Protein AF-0000000085312569 (afdb_homodimer)

InterPro domains:
  IPR010666 Zinc finger, GRF-type [PF06839] (3-42)
  IPR010666 Zinc finger, GRF-type [PS51999] (4-44)

Nearest PDB structures (foldseek):
  7jl5-assembly1_A  TM=7.453E-01  e=6.952E-02  Homo sapiens

pLDDT: mean 93.71, std 6.96, range [63.19, 98.94]

Secondary structure (DSSP, 8-state):
--B-TTSSBPEEEE--SSSSTT-EEEE--STT------EESS-PPPTTHHHHHHHHHHHHHHHHHHHHHHHHHHHHHHHHHHHHHHHHHHHHHHHHH-/--B-TTSSBPEEEE--SSSSTT-EEEE--STT------EESSPPPPTTHHHHHHHHHHHHHHHHHHHHHHHHHHHHHHHHHHHHHHHHHHHHHHHHH-

Foldseek 3Di:
DDADPVRHDWDKDADCDLFARRWIWTAHPDDVDHPPDIDTPDDGDDPVCSVVVNVVVVVVVVVVVVVVVVVVVVVVVVVVVVVVVVVVVVVVVVVVVD/DDADPVRHDWDKDADCDLFARRWIWTAHPDVVDGPPDIDTPDDGDDPVCSVVVVVVVVVVVVVVVVVVVVVVVVVVVVVVVVVVVVVVVVVVVVVVVD

Radius of gyration: 28.26 Å; Cα contacts (8 Å, |Δi|>4): 274; chains: 2; bounding box: 64×76×47 Å

Organism: NCBI:txid3103831

Solvent-accessible surface area (backbone atoms only — not comparable to full-atom values): 10908 Å² total; per-residue (Å²): 137,53,69,27,80,79,71,37,66,38,31,80,45,69,36,78,49,72,80,37,55,66,34,34,26,40,27,44,58,47,83,91,44,76,70,70,42,71,45,70,71,48,72,84,65,40,74,65,50,45,54,48,49,58,52,51,52,50,51,36,51,53,42,53,51,50,41,53,52,48,52,52,52,42,52,53,50,50,52,50,43,53,51,52,50,52,52,49,52,52,49,51,52,53,59,72,74,102,136,54,68,27,79,81,71,37,66,37,30,81,42,71,35,77,47,71,80,36,56,67,33,35,24,39,28,42,58,46,83,91,46,75,70,69,43,72,45,70,71,48,72,84,66,41,73,66,50,46,55,48,49,58,51,52,52,52,52,36,52,52,42,52,50,50,42,53,52,49,52,52,51,42,53,53,50,50,52,50,44,53,51,54,50,53,50,50,52,51,50,52,51,54,58,73,73,101

Sequence (196 aa):
MAICYCRREATIRTSWTELNPGRRFYSCALEGGNCGLFGWVDPPMCARSSEVIPGLLCSKNLLEKEVKKLKGELKKKNATVKLMFVLLVCFVGVYLFYMAICYCRREATIRTSWTELNPGRRFYSCALEGGNCGLFGWVDPPMCARSSEVIPGLLCSKNLLEKEVKKLKGELKKKNATVKLMFVLLVCFVGVYLFY

Structure (mmCIF, N/CA/C/O backbone):
data_AF-0000000085312569-model_v1
#
loop_
_entity.id
_entity.type
_entity.pdbx_description
1 polymer 'GRF-type domain-containing protein'
#
loop_
_atom_site.group_PDB
_atom_site.id
_atom_site.type_symbol
_atom_site.label_atom_id
_atom_site.label_alt_id
_atom_site.label_comp_id
_atom_site.label_asym_id
_atom_site.label_entity_id
_atom_site.label_seq_id
_atom_site.pdbx_PDB_ins_code
_atom_site.Cartn_x
_atom_site.Cartn_y
_at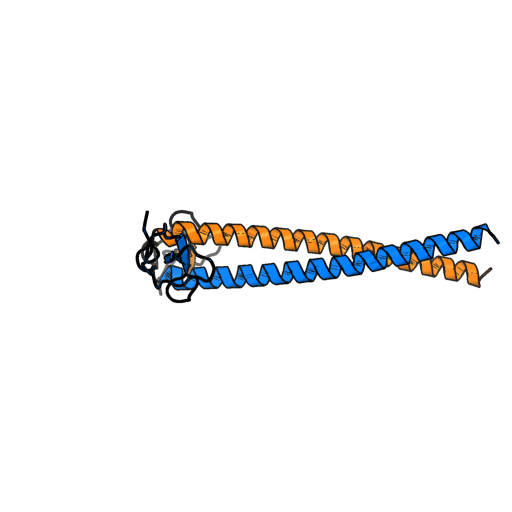om_site.Cartn_z
_atom_site.occupancy
_atom_site.B_iso_or_equiv
_atom_site.auth_seq_id
_atom_site.auth_comp_id
_atom_site.auth_asym_id
_atom_site.auth_atom_id
_atom_site.pdbx_PDB_model_num
ATOM 1 N N . MET A 1 1 ? -21.156 14.656 18.938 1 78.31 1 MET A N 1
ATOM 2 C CA . MET A 1 1 ? -21.859 14.039 17.828 1 78.31 1 MET A CA 1
ATOM 3 C C . MET A 1 1 ? -22.656 15.078 17.047 1 78.31 1 MET A C 1
ATOM 5 O O . MET A 1 1 ? -23.234 15.992 17.625 1 78.31 1 MET A O 1
ATOM 9 N N . ALA A 1 2 ? -22.391 15.039 15.734 1 88.56 2 ALA A N 1
ATOM 10 C CA . ALA A 1 2 ? -23.062 16.047 14.922 1 88.56 2 ALA A CA 1
ATOM 11 C C . ALA A 1 2 ? -24.344 15.484 14.32 1 88.56 2 ALA A C 1
ATOM 13 O O . ALA A 1 2 ? -24.422 14.289 14 1 88.56 2 ALA A O 1
ATOM 14 N N . ILE A 1 3 ? -25.391 16.297 14.406 1 91.31 3 ILE A N 1
ATOM 15 C CA . ILE A 1 3 ? -26.672 15.914 13.82 1 91.31 3 ILE A CA 1
ATOM 16 C C . ILE A 1 3 ? -26.812 16.531 12.43 1 91.31 3 ILE A C 1
ATOM 18 O O . ILE A 1 3 ? -26.516 17.703 12.234 1 91.31 3 ILE A O 1
ATOM 22 N N . CYS A 1 4 ? -27.281 15.586 11.5 1 92.38 4 CYS A N 1
ATOM 23 C CA . CYS A 1 4 ? -27.375 16.109 10.141 1 92.38 4 CYS A CA 1
ATOM 24 C C . CYS A 1 4 ? -28.734 16.75 9.891 1 92.38 4 CYS A C 1
ATOM 26 O O . CYS A 1 4 ? -29.547 16.875 10.812 1 92.38 4 CYS A O 1
ATOM 28 N N . TYR A 1 5 ? -28.906 17.297 8.648 1 91.31 5 TYR A N 1
ATOM 29 C CA . TYR A 1 5 ? -30.094 18.078 8.352 1 91.31 5 TYR A CA 1
ATOM 30 C C . TYR A 1 5 ? -31.328 17.188 8.281 1 91.31 5 TYR A C 1
ATOM 32 O O . TYR A 1 5 ? -32.469 17.672 8.352 1 91.31 5 TYR A O 1
ATOM 40 N N . CYS A 1 6 ? -31.141 15.922 8.18 1 91.38 6 CYS A N 1
ATOM 41 C CA . CYS A 1 6 ? -32.25 14.953 8.203 1 91.38 6 CYS A CA 1
ATOM 42 C C . CYS A 1 6 ? -32.562 14.547 9.625 1 91.38 6 CYS A C 1
ATOM 44 O O . CYS A 1 6 ? -33.375 13.641 9.844 1 91.38 6 CYS A O 1
ATOM 46 N N . ARG A 1 7 ? -31.875 15.117 10.453 1 90.25 7 ARG A N 1
ATOM 47 C CA . ARG A 1 7 ? -32.125 14.898 11.875 1 90.25 7 ARG A CA 1
ATOM 48 C C . ARG A 1 7 ? -31.609 13.531 12.312 1 90.25 7 ARG A C 1
ATOM 50 O O . ARG A 1 7 ? -32.219 12.867 13.141 1 90.25 7 ARG A O 1
ATOM 57 N N . ARG A 1 8 ? -30.594 13.195 11.734 1 91.81 8 ARG A N 1
ATOM 58 C CA . ARG A 1 8 ? -29.891 11.969 12.109 1 91.81 8 ARG A CA 1
ATOM 59 C C . ARG A 1 8 ? -28.453 12.273 12.516 1 91.81 8 ARG A C 1
ATOM 61 O O . ARG A 1 8 ? -27.953 13.367 12.273 1 91.81 8 ARG A O 1
ATOM 68 N N . GLU A 1 9 ? -27.969 11.328 13.234 1 92.62 9 GLU A N 1
ATOM 69 C CA . GLU A 1 9 ? -26.562 11.469 13.578 1 92.62 9 GLU A CA 1
ATOM 70 C C . GLU A 1 9 ? -25.688 11.477 12.328 1 92.62 9 GLU A C 1
ATOM 72 O O . GLU A 1 9 ? -25.844 10.633 11.453 1 92.62 9 GLU A O 1
ATOM 77 N N . ALA A 1 10 ? -24.828 12.5 12.234 1 92.69 10 ALA A N 1
ATOM 78 C CA . ALA A 1 10 ? -23.922 12.633 11.094 1 92.69 10 ALA A CA 1
ATOM 79 C C . ALA A 1 10 ? -22.844 11.539 11.109 1 92.69 10 ALA A C 1
ATOM 81 O O . ALA A 1 10 ? -22.547 10.977 12.164 1 92.69 10 ALA A O 1
ATOM 82 N N . THR A 1 11 ? -22.359 11.195 10.008 1 93 11 THR A N 1
ATOM 83 C CA . THR A 1 11 ? -21.234 10.273 9.906 1 93 11 THR A CA 1
ATOM 84 C C . THR A 1 11 ? -19.938 11.039 9.594 1 93 11 THR A C 1
ATOM 86 O O . THR A 1 11 ? -19.984 12.156 9.07 1 93 11 THR A O 1
ATOM 89 N N . ILE A 1 12 ? -18.844 10.477 10.07 1 94.56 12 ILE A N 1
ATOM 90 C CA . ILE A 1 12 ? -17.547 11.055 9.758 1 94.56 12 ILE A CA 1
ATOM 91 C C . ILE A 1 12 ? -16.922 10.305 8.586 1 94.56 12 ILE A C 1
ATOM 93 O O . ILE A 1 12 ? -16.812 9.078 8.609 1 94.56 12 ILE A O 1
ATOM 97 N N . ARG A 1 13 ? -16.562 11.086 7.559 1 94.19 13 ARG A N 1
ATOM 98 C CA . ARG A 1 13 ? -15.883 10.547 6.387 1 94.19 13 ARG A CA 1
ATOM 99 C C . ARG A 1 13 ? -14.484 11.148 6.25 1 94.19 13 ARG A C 1
ATOM 101 O O . ARG A 1 13 ? -14.156 12.133 6.918 1 94.19 13 ARG A O 1
ATOM 108 N N . THR A 1 14 ? -13.734 10.406 5.43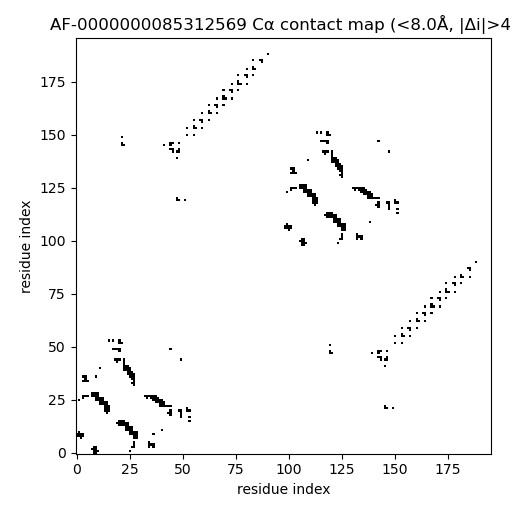8 1 96.31 14 THR A N 1
ATOM 109 C CA . THR A 1 14 ? -12.375 10.875 5.203 1 96.31 14 THR A CA 1
ATOM 110 C C . THR A 1 14 ? -12.219 11.383 3.771 1 96.31 14 THR A C 1
ATOM 112 O O . THR A 1 14 ? -12.641 10.727 2.82 1 96.31 14 THR A O 1
ATOM 115 N N . SER A 1 15 ? -11.719 12.594 3.625 1 96.56 15 SER A N 1
ATOM 116 C CA . SER A 1 15 ? -11.406 13.172 2.32 1 96.56 15 SER A CA 1
ATOM 117 C C . SER A 1 15 ? -10.094 12.617 1.776 1 96.56 15 SER A C 1
ATOM 119 O O . SER A 1 15 ? -9.102 12.516 2.508 1 96.56 15 SER A O 1
ATOM 121 N N . TRP A 1 16 ? -10.047 12.32 0.494 1 96.88 16 TRP A N 1
ATOM 122 C CA . TRP A 1 16 ? -8.828 11.828 -0.146 1 96.88 16 TRP A CA 1
ATOM 123 C C . TRP A 1 16 ? -8.492 12.656 -1.38 1 96.88 16 TRP A C 1
ATOM 125 O O . TRP A 1 16 ? -7.766 12.195 -2.266 1 96.88 16 TRP A O 1
ATOM 135 N N . THR A 1 17 ? -9 13.852 -1.328 1 95.56 17 THR A N 1
ATOM 136 C CA . THR A 1 17 ? -8.664 14.766 -2.414 1 95.56 17 THR A CA 1
ATOM 137 C C . THR A 1 17 ? -7.227 15.258 -2.279 1 95.56 17 THR A C 1
ATOM 139 O O . THR A 1 17 ? -6.621 15.133 -1.214 1 95.56 17 THR A O 1
ATOM 142 N N . GLU A 1 18 ? -6.664 15.875 -3.199 1 91.88 18 GLU A N 1
ATOM 143 C CA . GLU A 1 18 ? -5.281 16.344 -3.225 1 91.88 18 GLU A CA 1
ATOM 144 C C . GLU A 1 18 ? -5.055 17.438 -2.189 1 91.88 18 GLU A C 1
ATOM 146 O O . GLU A 1 18 ? -3.98 17.531 -1.591 1 91.88 18 GLU A O 1
ATOM 151 N N . LEU A 1 19 ? -6.039 18.188 -1.95 1 91.69 19 LEU A N 1
ATOM 152 C CA . LEU A 1 19 ? -5.902 19.344 -1.072 1 91.69 19 LEU A CA 1
ATOM 153 C C . LEU A 1 19 ? -6.168 18.953 0.379 1 91.69 19 LEU A C 1
ATOM 155 O O . LEU A 1 19 ? -5.676 19.609 1.3 1 91.69 19 LEU A O 1
ATOM 159 N N . ASN A 1 20 ? -6.945 17.922 0.604 1 96.06 20 ASN A N 1
ATOM 160 C CA . ASN A 1 20 ? -7.34 17.531 1.949 1 96.06 20 ASN A CA 1
ATOM 161 C C . ASN A 1 20 ? -7.234 16.016 2.141 1 96.06 20 ASN A C 1
ATOM 163 O O . ASN A 1 20 ? -8.203 15.367 2.549 1 96.06 20 ASN A O 1
ATOM 167 N N . PRO A 1 21 ? -6.094 15.539 1.923 1 97.06 21 PRO A N 1
ATOM 168 C CA . PRO A 1 21 ? -5.98 14.086 2.043 1 97.06 21 PRO A CA 1
ATOM 169 C C . PRO A 1 21 ? -6.012 13.609 3.494 1 97.06 21 PRO A C 1
ATOM 171 O O . PRO A 1 21 ? -5.195 14.047 4.309 1 97.06 21 PRO A O 1
ATOM 174 N N . GLY A 1 22 ? -6.961 12.766 3.76 1 97.25 22 GLY A N 1
ATOM 175 C CA . GLY A 1 22 ? -7.016 12.188 5.09 1 97.25 22 GLY A CA 1
ATOM 176 C C . GLY A 1 22 ? -7.836 13.008 6.07 1 97.25 22 GLY A C 1
ATOM 177 O O . GLY A 1 22 ? -8.07 12.578 7.203 1 97.25 22 GLY A O 1
ATOM 178 N N . ARG A 1 23 ? -8.203 14.203 5.656 1 97.88 23 ARG A N 1
ATOM 179 C CA . ARG A 1 23 ? -8.953 15.094 6.539 1 97.88 23 ARG A CA 1
ATOM 180 C C . ARG A 1 23 ? -10.367 14.578 6.762 1 97.88 23 ARG A C 1
ATOM 182 O O . ARG A 1 23 ? -11.023 14.117 5.824 1 97.88 23 ARG A O 1
ATOM 189 N N . ARG A 1 24 ? -10.758 14.742 7.973 1 97.44 24 ARG A N 1
ATOM 190 C CA . ARG A 1 24 ? -12.078 14.227 8.297 1 97.44 24 ARG A CA 1
ATOM 191 C C . ARG A 1 24 ? -13.133 15.328 8.227 1 97.44 24 ARG A C 1
ATOM 193 O O . ARG A 1 24 ? -12.836 16.484 8.523 1 97.44 24 ARG A O 1
ATOM 200 N N . PHE A 1 25 ? -14.375 14.758 7.82 1 95.75 25 PHE A N 1
ATOM 201 C CA . PHE A 1 25 ? -15.484 15.703 7.75 1 95.75 25 PHE A CA 1
ATOM 202 C C . PHE A 1 25 ? -16.812 15.008 8.078 1 95.75 25 PHE A C 1
ATOM 204 O O . PHE A 1 25 ? -16.938 13.797 7.906 1 95.75 25 PHE A O 1
ATOM 211 N N . TYR A 1 26 ? -17.703 15.703 8.562 1 94.56 26 TYR A N 1
ATOM 212 C CA . TYR A 1 26 ? -19.047 15.234 8.836 1 94.56 26 TYR A CA 1
ATOM 213 C C . TYR A 1 26 ? -19.875 15.164 7.555 1 94.56 26 TYR A C 1
ATOM 215 O O . TYR A 1 26 ? -19.781 16.047 6.703 1 94.56 26 TYR A O 1
ATOM 223 N N . SER A 1 27 ? -20.594 14.078 7.453 1 92.94 27 SER A N 1
ATOM 224 C CA . SER A 1 27 ? -21.516 13.898 6.336 1 92.94 27 SER A CA 1
ATOM 225 C C . SER A 1 27 ? -22.75 13.133 6.766 1 92.94 27 SER A C 1
ATOM 227 O O . SER A 1 27 ? -22.781 12.531 7.844 1 92.94 27 SER A O 1
ATOM 229 N N . CYS A 1 28 ? -23.75 13.297 5.898 1 92.62 28 CYS A N 1
ATOM 230 C CA . CYS A 1 28 ? -24.984 12.562 6.141 1 92.62 28 CYS A CA 1
ATOM 231 C C . CYS A 1 28 ? -24.734 11.055 6.109 1 92.62 28 CYS A C 1
ATOM 233 O O . CYS A 1 28 ? -24.016 10.555 5.242 1 92.62 28 CYS A O 1
ATOM 235 N N . ALA A 1 29 ? -25.359 10.406 7.098 1 86.88 29 ALA A N 1
ATOM 236 C CA . ALA A 1 29 ? -25.125 8.977 7.285 1 86.88 29 ALA A CA 1
ATOM 237 C C . ALA A 1 29 ? -25.875 8.148 6.246 1 86.88 29 ALA A C 1
ATOM 239 O O . ALA A 1 29 ? -25.547 6.988 6.012 1 86.88 29 ALA A O 1
ATOM 240 N N . LEU A 1 30 ? -26.844 8.789 5.738 1 82 30 LEU A N 1
ATOM 241 C CA . LEU A 1 30 ? -27.672 8.023 4.812 1 82 30 LEU A CA 1
ATOM 242 C C . LEU A 1 30 ? -26.922 7.746 3.516 1 82 30 LEU A C 1
ATOM 244 O O . LEU A 1 30 ? -26.344 8.656 2.914 1 82 30 LEU A O 1
ATOM 248 N N . GLU A 1 31 ? -26.734 6.465 3.299 1 72.69 31 GLU A N 1
ATOM 249 C CA . GLU A 1 31 ? -26.094 6.051 2.051 1 72.69 31 GLU A CA 1
ATOM 250 C C . GLU A 1 31 ? -26.781 6.691 0.845 1 72.69 31 GLU A C 1
ATOM 252 O O . GLU A 1 31 ? -27.984 6.516 0.643 1 72.69 31 GLU A O 1
ATOM 257 N N . GLY A 1 32 ? -26.109 7.387 0.146 1 69.88 32 GLY A N 1
ATOM 258 C CA . GLY A 1 32 ? -26.734 8.039 -0.998 1 69.88 32 GLY A CA 1
ATOM 259 C C . GLY A 1 32 ? -27.453 9.32 -0.632 1 69.88 32 GLY A C 1
ATOM 260 O O . GLY A 1 32 ? -27.938 10.039 -1.51 1 69.88 32 GLY A O 1
ATOM 261 N N . GLY A 1 33 ? -27.688 9.492 0.639 1 63.38 33 GLY A N 1
ATOM 262 C CA . GLY A 1 33 ? -28.406 10.68 1.079 1 63.38 33 GLY A CA 1
ATOM 263 C C . GLY A 1 33 ? -27.516 11.883 1.271 1 63.38 33 GLY A C 1
ATOM 264 O O . GLY A 1 33 ? -26.344 11.742 1.659 1 63.38 33 GLY A O 1
ATOM 265 N N . ASN A 1 34 ? -27.641 12.875 0.444 1 71.75 34 ASN A N 1
ATOM 266 C CA . ASN A 1 34 ? -26.906 14.133 0.56 1 71.75 34 ASN A CA 1
ATOM 267 C C . ASN A 1 34 ? -27.812 15.266 1.042 1 71.75 34 ASN A C 1
ATOM 269 O O . ASN A 1 34 ? -28.453 15.938 0.235 1 71.75 34 ASN A O 1
ATOM 273 N N . CYS A 1 35 ? -28.047 15.273 2.363 1 89.12 35 CYS A N 1
ATOM 274 C CA . CYS A 1 35 ? -28.828 16.391 2.879 1 89.12 35 CYS A CA 1
ATOM 275 C C . CYS A 1 35 ? -28.031 17.688 2.84 1 89.12 35 CYS A C 1
ATOM 277 O O . CYS A 1 35 ? -28.562 18.75 3.174 1 89.12 35 CYS A O 1
ATOM 279 N N . GLY A 1 36 ? -26.828 17.484 2.406 1 89.31 36 GLY A N 1
ATOM 280 C CA . GLY A 1 36 ? -26.016 18.672 2.207 1 89.31 36 GLY A CA 1
ATOM 281 C C . GLY A 1 36 ? -25.156 19.016 3.412 1 89.31 36 GLY A C 1
ATOM 282 O O . GLY A 1 36 ? -24.438 20.016 3.404 1 89.31 36 GLY A O 1
ATOM 283 N N . LEU A 1 37 ? -25.344 18.188 4.484 1 91.69 37 LEU A N 1
ATOM 284 C CA . LEU A 1 37 ? -24.5 18.453 5.645 1 91.69 37 LEU A CA 1
ATOM 285 C C . LEU A 1 37 ? -23.031 18.281 5.297 1 91.69 37 LEU A C 1
ATOM 287 O O . LEU A 1 37 ? -22.656 17.281 4.688 1 91.69 37 LEU A O 1
ATOM 291 N N . PHE A 1 38 ? -22.312 19.328 5.656 1 93.25 38 PHE A N 1
ATOM 292 C CA . PHE A 1 38 ? -20.859 19.266 5.484 1 93.25 38 PHE A CA 1
ATOM 293 C C . PHE A 1 38 ? -20.156 20.172 6.496 1 93.25 38 PHE A C 1
ATOM 295 O O . PHE A 1 38 ? -20.562 21.312 6.703 1 93.25 38 PHE A O 1
ATOM 302 N N . GLY A 1 39 ? -19.125 19.578 7.129 1 94.31 39 GLY A N 1
ATOM 303 C CA . GLY A 1 39 ? -18.25 20.297 8.039 1 94.31 39 GLY A CA 1
ATOM 304 C C . GLY A 1 39 ? -16.984 19.531 8.375 1 94.31 39 GLY A C 1
ATOM 305 O O . GLY A 1 39 ? -17.031 18.344 8.672 1 94.31 39 GLY A O 1
ATOM 306 N N . TRP A 1 40 ? -15.969 20.375 8.359 1 96.38 40 TRP A N 1
ATOM 307 C CA . TRP A 1 40 ? -14.695 19.719 8.641 1 96.38 40 TRP A CA 1
ATOM 308 C C . TRP A 1 40 ? -14.562 19.391 10.125 1 96.38 40 TRP A C 1
ATOM 310 O O . TRP A 1 40 ? -14.922 20.203 10.984 1 96.38 40 TRP A O 1
ATOM 320 N N . VAL A 1 41 ? -14.133 18.203 10.328 1 96.75 41 VAL A N 1
ATOM 321 C CA . VAL A 1 41 ? -13.789 17.766 11.68 1 96.75 41 VAL A CA 1
ATOM 322 C C . VAL A 1 41 ? -12.375 18.234 12.023 1 96.75 41 VAL A C 1
ATOM 324 O O . VAL A 1 41 ? -12.133 18.734 13.125 1 96.75 41 VAL A O 1
ATOM 327 N N . ASP A 1 42 ? -11.492 18.156 11.086 1 97.44 42 ASP A N 1
ATOM 328 C CA . ASP A 1 42 ? -10.078 18.469 11.273 1 97.44 42 ASP A CA 1
ATOM 329 C C . ASP A 1 42 ? -9.734 19.828 10.695 1 97.44 42 ASP A C 1
ATOM 331 O O . ASP A 1 42 ? -10.391 20.297 9.75 1 97.44 42 ASP A O 1
ATOM 335 N N . PRO A 1 43 ? -8.672 20.406 11.281 1 96.56 43 PRO A N 1
ATOM 336 C CA . PRO A 1 43 ? -8.125 21.578 10.594 1 96.56 43 PRO A CA 1
ATOM 337 C C . PRO A 1 43 ? -7.5 21.25 9.242 1 96.56 43 PRO A C 1
ATOM 339 O O . PRO A 1 43 ? -7.426 20.062 8.875 1 96.56 43 PRO A O 1
ATOM 342 N N . PRO A 1 44 ? -7.094 22.297 8.516 1 96.25 44 PRO A N 1
ATOM 343 C CA . PRO A 1 44 ? -6.434 22.016 7.238 1 96.25 44 PRO A CA 1
ATOM 344 C C . PRO A 1 44 ? -5.176 21.172 7.402 1 96.25 44 PRO A C 1
ATOM 346 O O . PRO A 1 44 ? -4.465 21.297 8.406 1 96.25 44 PRO A O 1
ATOM 349 N N . MET A 1 45 ? -4.922 20.5 6.398 1 96.19 45 MET A N 1
ATOM 350 C CA . MET A 1 45 ? -3.748 19.641 6.41 1 96.19 45 MET 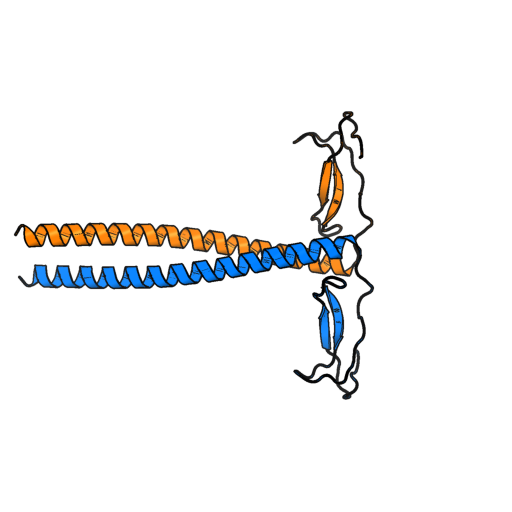A CA 1
ATOM 351 C C . MET A 1 45 ? -2.473 20.438 6.191 1 96.19 45 MET A C 1
ATOM 353 O O . MET A 1 45 ? -2.475 21.422 5.445 1 96.19 45 MET A O 1
ATOM 357 N N . CYS A 1 46 ? -1.456 19.891 6.84 1 95.88 46 CYS A N 1
ATOM 358 C CA . CYS A 1 46 ? -0.182 20.594 6.68 1 95.88 46 CYS A CA 1
ATOM 359 C C . CYS A 1 46 ? 0.406 20.328 5.297 1 95.88 46 CYS A C 1
ATOM 361 O O . CYS A 1 46 ? 0.092 19.328 4.66 1 95.88 46 CYS A O 1
ATOM 363 N N . ALA A 1 47 ? 1.214 21.188 4.875 1 95.69 47 ALA A N 1
ATOM 364 C CA . ALA A 1 47 ? 1.732 21.203 3.508 1 95.69 47 ALA A CA 1
ATOM 365 C C . ALA A 1 47 ? 2.4 19.875 3.168 1 95.69 47 ALA A C 1
ATOM 367 O O . ALA A 1 47 ? 2.15 19.297 2.105 1 95.69 47 ALA A O 1
ATOM 368 N N . ARG A 1 48 ? 3.271 19.375 4.012 1 96.56 48 ARG A N 1
ATOM 369 C CA . ARG A 1 48 ? 4.023 18.156 3.746 1 96.56 48 ARG A CA 1
ATOM 370 C C . ARG A 1 48 ? 3.09 16.969 3.586 1 96.56 48 ARG A C 1
AT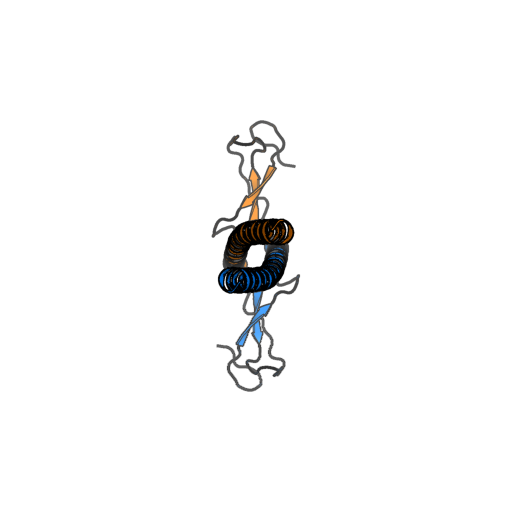OM 372 O O . ARG A 1 48 ? 3.314 16.109 2.732 1 96.56 48 ARG A O 1
ATOM 379 N N . SER A 1 49 ? 2.078 16.906 4.383 1 96.31 49 SER A N 1
ATOM 380 C CA . SER A 1 49 ? 1.156 15.781 4.324 1 96.31 49 SER A CA 1
ATOM 381 C C . SER A 1 49 ? 0.428 15.727 2.986 1 96.31 49 SER A C 1
ATOM 383 O O . SER A 1 49 ? 0.104 14.648 2.492 1 96.31 49 SER A O 1
ATOM 385 N N . SER A 1 50 ? 0.194 16.844 2.355 1 95.5 50 SER A N 1
ATOM 386 C CA . SER A 1 50 ? -0.5 16.906 1.072 1 95.5 50 SER A CA 1
ATOM 387 C C . SER A 1 50 ? 0.378 16.375 -0.057 1 95.5 50 SER A C 1
ATOM 389 O O . SER A 1 50 ? -0.107 16.125 -1.162 1 95.5 50 SER A O 1
ATOM 391 N N . GLU A 1 51 ? 1.571 16.203 0.202 1 96.44 51 GLU A N 1
ATOM 392 C CA . GLU A 1 51 ? 2.5 15.609 -0.753 1 96.44 51 GLU A CA 1
ATOM 393 C C . GLU A 1 51 ? 2.686 14.125 -0.484 1 96.44 51 GLU A C 1
ATOM 395 O O . GLU A 1 51 ? 2.656 13.312 -1.41 1 96.44 51 GLU A O 1
ATOM 400 N N . VAL A 1 52 ? 2.816 13.828 0.766 1 97.81 52 VAL A N 1
ATOM 401 C CA . VAL A 1 52 ? 3.229 12.484 1.174 1 97.81 52 VAL A CA 1
ATOM 402 C C . VAL A 1 52 ? 2.047 11.531 1.065 1 97.81 52 VAL A C 1
ATOM 404 O O . VAL A 1 52 ? 2.186 10.422 0.544 1 97.81 52 VAL A O 1
ATOM 407 N N . ILE A 1 53 ? 0.909 11.945 1.549 1 98.38 53 ILE A N 1
ATOM 408 C CA . ILE A 1 53 ? -0.238 11.055 1.66 1 98.38 53 ILE A CA 1
ATOM 409 C C . ILE A 1 53 ? -0.676 10.602 0.269 1 98.38 53 ILE A C 1
ATOM 411 O O . ILE A 1 53 ? -0.849 9.406 0.024 1 98.38 53 ILE A O 1
ATOM 415 N N . PRO A 1 54 ? -0.821 11.531 -0.72 1 97.75 54 PRO A N 1
ATOM 416 C CA . PRO A 1 54 ? -1.157 11.062 -2.066 1 97.75 54 PRO A CA 1
ATOM 417 C C . PRO A 1 54 ? -0.123 10.086 -2.625 1 97.75 54 PRO A C 1
ATOM 419 O O . PRO A 1 54 ? -0.481 9.133 -3.324 1 97.75 54 PRO A O 1
ATOM 422 N N . GLY A 1 55 ? 1.067 10.289 -2.375 1 97.69 55 GLY A N 1
ATOM 423 C CA . GLY A 1 55 ? 2.109 9.375 -2.805 1 97.69 55 GLY A CA 1
ATOM 424 C C . GLY A 1 55 ? 1.941 7.973 -2.24 1 97.69 55 GLY A C 1
ATOM 425 O O . GLY A 1 55 ? 2.039 6.988 -2.973 1 97.69 55 GLY A O 1
ATOM 426 N N . LEU A 1 56 ? 1.69 7.949 -0.978 1 97.94 56 LEU A N 1
ATOM 427 C CA . LEU A 1 56 ? 1.487 6.672 -0.301 1 97.94 56 LEU A CA 1
ATOM 428 C C . LEU A 1 56 ? 0.239 5.969 -0.825 1 97.94 56 LEU A C 1
ATOM 430 O O . LEU A 1 56 ? 0.239 4.754 -1.016 1 97.94 56 LEU A O 1
ATOM 434 N N . LEU A 1 57 ? -0.789 6.711 -1.045 1 97.94 57 LEU A N 1
ATOM 435 C CA . LEU A 1 57 ? -2.014 6.148 -1.601 1 97.94 57 LEU A CA 1
ATOM 436 C C . LEU A 1 57 ? -1.763 5.562 -2.986 1 97.94 57 LEU A C 1
ATOM 438 O O . LEU A 1 57 ? -2.25 4.473 -3.303 1 97.94 57 LEU A O 1
ATOM 442 N N . CYS A 1 58 ? -1.059 6.254 -3.773 1 98.06 58 CYS A N 1
ATOM 443 C CA . CYS A 1 58 ? -0.722 5.762 -5.105 1 98.06 58 CYS A CA 1
ATOM 444 C C . CYS A 1 58 ? 0.056 4.457 -5.023 1 98.06 58 CYS A C 1
ATOM 446 O O . CYS A 1 58 ? -0.271 3.488 -5.715 1 98.06 58 CYS A O 1
ATOM 448 N N . SER A 1 59 ? 1.04 4.391 -4.219 1 98.5 59 SER A N 1
ATOM 449 C CA . SER A 1 59 ? 1.84 3.184 -4.043 1 98.5 59 SER A CA 1
ATOM 450 C C . SER A 1 59 ? 0.982 2.018 -3.564 1 98.5 59 SER A C 1
ATOM 452 O O . SER A 1 59 ? 1.108 0.899 -4.066 1 98.5 59 SER A O 1
ATOM 454 N N . LYS A 1 60 ? 0.224 2.312 -2.568 1 98.62 60 LYS A N 1
ATOM 455 C CA . LYS A 1 60 ? -0.678 1.291 -2.045 1 98.62 60 LYS A CA 1
ATOM 456 C C . LYS A 1 60 ? -1.577 0.733 -3.143 1 98.62 60 LYS A C 1
ATOM 458 O O . LYS A 1 60 ? -1.741 -0.483 -3.262 1 98.62 60 LYS A O 1
ATOM 463 N N . ASN A 1 61 ? -2.129 1.575 -3.99 1 98.5 61 ASN A N 1
ATOM 464 C CA . ASN A 1 61 ? -3.016 1.167 -5.074 1 98.5 61 ASN A CA 1
ATOM 465 C C . ASN A 1 61 ? -2.283 0.313 -6.105 1 98.5 61 ASN A C 1
ATOM 467 O O . ASN A 1 61 ? -2.836 -0.662 -6.617 1 98.5 61 ASN A O 1
ATOM 471 N N . LEU A 1 62 ? -1.104 0.694 -6.375 1 98.88 62 LEU A N 1
ATOM 472 C CA . LEU A 1 62 ? -0.298 -0.076 -7.312 1 98.88 62 LEU A CA 1
ATOM 473 C C . LEU A 1 62 ? -0.041 -1.483 -6.785 1 98.88 62 LEU A C 1
ATOM 475 O O . LEU A 1 62 ? -0.142 -2.459 -7.531 1 98.88 62 LEU A O 1
ATOM 479 N N . LEU A 1 63 ? 0.23 -1.512 -5.527 1 98.94 63 LEU A N 1
ATOM 480 C CA . LEU A 1 63 ? 0.465 -2.811 -4.906 1 98.94 63 LEU A CA 1
ATOM 481 C C . LEU A 1 63 ? -0.805 -3.656 -4.918 1 98.94 63 LEU A C 1
ATOM 483 O O . LEU A 1 63 ? -0.75 -4.863 -5.164 1 98.94 63 LEU A O 1
ATOM 487 N N . GLU A 1 64 ? -1.867 -3.084 -4.633 1 98.88 64 GLU A N 1
ATOM 488 C CA . GLU A 1 64 ? -3.137 -3.807 -4.66 1 98.88 64 GLU A C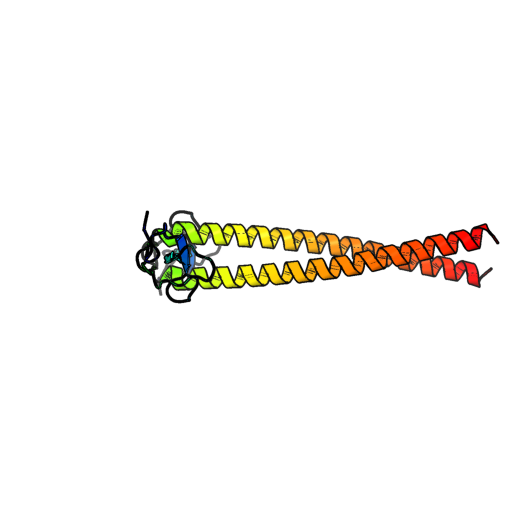A 1
ATOM 489 C C . GLU A 1 64 ? -3.418 -4.375 -6.047 1 98.88 64 GLU A C 1
ATOM 491 O O . GLU A 1 64 ? -3.881 -5.512 -6.176 1 98.88 64 GLU A O 1
ATOM 496 N N . LYS A 1 65 ? -3.115 -3.645 -7.074 1 98.88 65 LYS A N 1
ATOM 497 C CA . LYS A 1 65 ? -3.273 -4.137 -8.438 1 98.88 65 LYS A CA 1
ATOM 498 C C . LYS A 1 65 ? -2.336 -5.312 -8.711 1 98.88 65 LYS A C 1
ATOM 500 O O . LYS A 1 65 ? -2.719 -6.277 -9.375 1 98.88 65 LYS A O 1
ATOM 505 N N . GLU A 1 66 ? -1.186 -5.203 -8.281 1 98.94 66 GLU A N 1
ATOM 506 C CA . GLU A 1 66 ? -0.217 -6.281 -8.453 1 98.94 66 GLU A CA 1
ATOM 507 C C . GLU A 1 66 ? -0.692 -7.562 -7.773 1 98.94 66 GLU A C 1
ATOM 509 O O . GLU A 1 66 ? -0.57 -8.656 -8.336 1 98.94 66 GLU A O 1
ATOM 514 N N . VAL A 1 67 ? -1.201 -7.379 -6.617 1 98.88 67 VAL A N 1
ATOM 515 C CA . VAL A 1 67 ? -1.723 -8.523 -5.887 1 98.88 67 VAL A CA 1
ATOM 516 C C . VAL A 1 67 ? -2.854 -9.18 -6.68 1 98.88 67 VAL A C 1
ATOM 518 O O . VAL A 1 67 ? -2.904 -10.406 -6.809 1 98.88 67 VAL A O 1
ATOM 521 N N . LYS A 1 68 ? -3.701 -8.383 -7.145 1 98.88 68 LYS A N 1
ATOM 522 C CA . LYS A 1 68 ? -4.812 -8.906 -7.938 1 98.88 68 LYS A CA 1
ATOM 523 C C . LYS A 1 68 ? -4.305 -9.664 -9.164 1 98.88 68 LYS A C 1
ATOM 525 O O . LYS A 1 68 ? -4.797 -10.75 -9.477 1 98.88 68 LYS A O 1
ATOM 530 N N . LYS A 1 69 ? -3.367 -9.094 -9.828 1 98.88 69 LYS A N 1
ATOM 531 C CA . LYS A 1 69 ? -2.771 -9.719 -11.008 1 98.88 69 LYS A CA 1
ATOM 532 C C . LYS A 1 69 ? -2.146 -11.062 -10.664 1 98.88 69 LYS A C 1
ATOM 534 O O . LYS A 1 69 ? -2.377 -12.062 -11.352 1 98.88 69 LYS A O 1
ATOM 539 N N . LEU A 1 70 ? -1.413 -11.133 -9.617 1 98.88 70 LEU A N 1
ATOM 540 C CA . LEU A 1 70 ? -0.713 -12.352 -9.211 1 98.88 70 LEU A CA 1
ATOM 541 C C . LEU A 1 70 ? -1.703 -13.438 -8.812 1 98.88 70 LEU A C 1
ATOM 543 O O . LEU A 1 70 ? -1.489 -14.617 -9.109 1 98.88 70 LEU A O 1
ATOM 547 N N . LYS A 1 71 ? -2.709 -13.039 -8.125 1 98.88 71 LYS A N 1
ATOM 548 C CA . LYS A 1 71 ? -3.738 -14.008 -7.762 1 98.88 71 LYS A CA 1
ATOM 549 C C . LYS A 1 71 ? -4.402 -14.602 -9 1 98.88 71 LYS A C 1
ATOM 551 O O . LYS A 1 71 ? -4.695 -15.797 -9.039 1 98.88 71 LYS A O 1
ATOM 556 N N . GLY A 1 72 ? -4.648 -13.805 -10 1 98.81 72 GLY A N 1
ATOM 557 C CA . GLY A 1 72 ? -5.164 -14.305 -11.258 1 98.81 72 GLY A CA 1
ATOM 558 C C . GLY A 1 72 ? -4.234 -15.297 -11.93 1 98.81 72 GLY A C 1
ATOM 559 O O . GLY A 1 72 ? -4.68 -16.344 -12.422 1 98.81 72 GLY A O 1
ATOM 560 N N . GLU A 1 73 ? -3.012 -14.977 -11.953 1 98.69 73 GLU A N 1
ATOM 561 C CA . GLU A 1 73 ? -2.018 -15.867 -12.539 1 98.69 73 GLU A CA 1
ATOM 562 C C . GLU A 1 73 ? -1.948 -17.188 -11.789 1 98.69 73 GLU A C 1
ATOM 564 O O . GLU A 1 73 ? -1.852 -18.266 -12.398 1 98.69 73 GLU A O 1
ATOM 569 N N . LEU A 1 74 ? -1.934 -17.078 -10.578 1 98.62 74 LEU A N 1
ATOM 570 C CA . LEU A 1 74 ? -1.876 -18.281 -9.758 1 98.62 74 LEU A CA 1
ATOM 571 C C . LEU A 1 74 ? -3.078 -19.172 -10.023 1 98.62 74 LEU A C 1
ATOM 573 O O . LEU A 1 74 ? -2.938 -20.406 -10.102 1 98.62 74 LEU A O 1
ATOM 577 N N . LYS A 1 75 ? -4.227 -18.578 -10.102 1 98.5 75 LYS A N 1
ATOM 578 C CA . LYS A 1 75 ? -5.434 -19.344 -10.406 1 98.5 75 LYS A CA 1
ATOM 579 C C . LYS A 1 75 ? -5.297 -20.078 -11.734 1 98.5 75 LYS A C 1
ATOM 581 O O . LYS A 1 75 ? -5.664 -21.25 -11.844 1 98.5 75 LYS A O 1
ATOM 586 N N . LYS A 1 76 ? -4.809 -19.469 -12.727 1 97.94 76 LYS A N 1
ATOM 587 C CA . LYS A 1 76 ? -4.594 -20.078 -14.039 1 97.94 76 LYS A CA 1
ATOM 588 C C . LYS A 1 76 ? -3.609 -21.234 -13.945 1 97.94 76 LYS A C 1
ATOM 590 O O . LYS A 1 76 ? -3.84 -22.297 -14.531 1 97.94 76 LYS A O 1
ATOM 595 N N . LYS A 1 77 ? -2.537 -20.984 -13.234 1 98.38 77 LYS A N 1
ATOM 596 C CA . LYS A 1 77 ? -1.526 -22.031 -13.109 1 98.38 77 LYS A CA 1
ATOM 597 C C . LYS A 1 77 ? -2.076 -23.234 -12.359 1 98.38 77 LYS A C 1
ATOM 599 O O . LYS A 1 77 ? -1.748 -24.375 -12.688 1 98.38 77 LYS A O 1
ATOM 604 N N . ASN A 1 78 ? -2.857 -22.891 -11.367 1 98 78 ASN A N 1
ATOM 605 C CA . ASN A 1 78 ? -3.502 -23.969 -10.633 1 98 78 ASN A CA 1
ATOM 606 C C . ASN A 1 78 ? -4.391 -24.812 -11.547 1 98 78 ASN A C 1
ATOM 608 O O . ASN A 1 78 ? -4.41 -26.031 -11.445 1 98 78 ASN A O 1
ATOM 612 N N . ALA A 1 79 ? -5.113 -24.25 -12.422 1 98.12 79 ALA A N 1
ATOM 613 C CA . ALA A 1 79 ? -5.941 -24.953 -13.391 1 98.12 79 ALA A CA 1
ATOM 614 C C . ALA A 1 79 ? -5.086 -25.812 -14.312 1 98.12 79 ALA A C 1
ATOM 616 O O . ALA A 1 79 ? -5.445 -26.953 -14.633 1 98.12 79 ALA A O 1
ATOM 617 N N . THR A 1 80 ? -3.967 -25.25 -14.719 1 98.12 80 THR A N 1
ATOM 618 C CA . THR A 1 80 ? -3.045 -25.969 -15.594 1 98.12 80 THR A CA 1
ATOM 619 C C . THR A 1 80 ? -2.494 -27.203 -14.891 1 98.12 80 THR A C 1
ATOM 621 O O . THR A 1 80 ? -2.445 -28.281 -15.477 1 98.12 80 THR A O 1
ATOM 624 N N . VAL A 1 81 ? -2.113 -27.031 -13.68 1 98.25 81 VAL A N 1
ATOM 625 C CA . VAL A 1 81 ? -1.578 -28.141 -12.906 1 98.25 81 VAL A CA 1
ATOM 626 C C . VAL A 1 81 ? -2.631 -29.25 -12.789 1 98.25 81 VAL A C 1
ATOM 628 O O . VAL A 1 81 ? -2.324 -30.422 -12.969 1 98.25 81 VAL A O 1
ATOM 631 N N . LYS A 1 82 ? -3.82 -28.891 -12.477 1 97.88 82 LYS A N 1
ATOM 632 C CA . LYS A 1 82 ? -4.898 -29.875 -12.367 1 97.88 82 LYS A CA 1
ATOM 633 C C . LYS A 1 82 ? -5.105 -30.609 -13.68 1 97.88 82 LYS A C 1
ATOM 635 O O . LYS A 1 82 ? -5.25 -31.844 -13.688 1 97.88 82 LYS A O 1
ATOM 640 N N . LEU A 1 83 ? -5.082 -29.984 -14.773 1 97.69 83 LEU A N 1
ATOM 641 C CA . LEU A 1 83 ? -5.27 -30.594 -16.078 1 97.69 83 LEU A CA 1
ATOM 642 C C . LEU A 1 83 ? -4.141 -31.578 -16.391 1 97.69 83 LEU A C 1
ATOM 644 O O . LEU A 1 83 ? -4.391 -32.688 -16.844 1 97.69 83 LEU A O 1
ATOM 648 N N . MET A 1 84 ? -2.932 -31.125 -16.109 1 98 84 MET A N 1
ATOM 649 C CA . MET A 1 84 ? -1.785 -31.984 -16.375 1 98 84 MET A CA 1
ATOM 650 C C . MET A 1 84 ? -1.825 -33.219 -15.492 1 98 84 MET A C 1
ATOM 652 O O . MET A 1 84 ? -1.446 -34.312 -15.93 1 98 84 MET A O 1
ATOM 656 N N . PHE A 1 85 ? -2.324 -33.031 -14.281 1 97.25 85 PHE A N 1
ATOM 657 C CA . PHE A 1 85 ? -2.469 -34.156 -13.367 1 97.25 85 PHE A CA 1
ATOM 658 C C . PHE A 1 85 ? -3.48 -35.156 -13.906 1 97.25 85 PHE A C 1
ATOM 660 O O . PHE A 1 85 ? -3.221 -36.375 -13.922 1 97.25 85 PHE A O 1
ATOM 667 N N . VAL A 1 86 ? -4.574 -34.719 -14.414 1 97.56 86 VAL A N 1
ATOM 668 C CA . VAL A 1 86 ? -5.613 -35.562 -14.969 1 97.56 86 VAL A CA 1
ATOM 669 C C . VAL A 1 86 ? -5.074 -36.312 -16.188 1 97.56 86 VAL A C 1
ATOM 671 O O . VAL A 1 86 ? -5.312 -37.5 -16.359 1 97.56 86 VAL A O 1
ATOM 674 N N . LEU A 1 87 ? -4.301 -35.656 -16.969 1 96.06 87 LEU A N 1
ATOM 675 C CA . LEU A 1 87 ? -3.719 -36.25 -18.156 1 96.06 87 LEU A CA 1
ATOM 676 C C . LEU A 1 87 ? -2.725 -37.344 -17.781 1 96.06 87 LEU A C 1
ATOM 678 O O . LEU A 1 87 ? -2.705 -38.406 -18.406 1 96.06 87 LEU A O 1
ATOM 682 N N . LEU A 1 88 ? -1.983 -37.125 -16.75 1 94.94 88 LEU A N 1
ATOM 683 C CA . LEU A 1 88 ? -1.001 -38.094 -16.281 1 94.94 88 LEU A CA 1
ATOM 684 C C . LEU A 1 88 ? -1.689 -39.344 -15.742 1 94.94 88 LEU A C 1
ATOM 686 O O . LEU A 1 88 ? -1.271 -40.469 -16.031 1 94.94 88 LEU A O 1
ATOM 690 N N . VAL A 1 89 ? -2.748 -39.125 -15.062 1 94.75 89 VAL A N 1
ATOM 691 C CA . VAL A 1 89 ? -3.494 -40.25 -14.469 1 94.75 89 VAL A CA 1
ATOM 692 C C . VAL A 1 89 ? -4.137 -41.062 -15.578 1 94.75 89 VAL A C 1
ATOM 694 O O . VAL A 1 89 ? -4.133 -42.312 -15.508 1 94.75 89 VAL A O 1
ATOM 697 N N . CYS A 1 90 ? -4.656 -40.312 -16.578 1 93.38 90 CYS A N 1
ATOM 698 C CA . CYS A 1 90 ? -5.258 -41.031 -17.703 1 93.38 90 CYS A CA 1
ATOM 699 C C . CYS A 1 90 ? -4.223 -41.875 -18.438 1 93.38 90 CYS A C 1
ATOM 701 O O . CYS A 1 90 ? -4.496 -43 -18.828 1 93.38 90 CYS A O 1
ATOM 703 N N . PHE A 1 91 ? -3.045 -41.406 -18.578 1 90.44 91 PHE A N 1
ATOM 704 C CA . PHE A 1 91 ? -1.969 -42.125 -19.25 1 90.44 91 PHE A CA 1
ATOM 705 C C . PHE A 1 91 ? -1.56 -43.375 -18.484 1 90.44 91 PHE A C 1
ATOM 707 O O . PHE A 1 91 ? -1.361 -44.438 -19.062 1 90.44 91 PHE A O 1
ATOM 714 N N . VAL A 1 92 ? -1.486 -43.219 -17.25 1 90.94 92 VAL A N 1
ATOM 715 C CA . VAL A 1 92 ? -1.114 -44.344 -16.391 1 90.94 92 VAL A CA 1
ATOM 716 C C . VAL A 1 92 ? -2.193 -45.406 -16.453 1 90.94 92 VAL A C 1
ATOM 718 O O . VAL A 1 92 ? -1.884 -46.625 -16.531 1 90.94 92 VAL A O 1
ATOM 721 N N . GLY A 1 93 ? -3.439 -44.938 -16.453 1 91.69 93 GLY A N 1
ATOM 722 C CA . GLY A 1 93 ? -4.535 -45.875 -16.594 1 91.69 93 GLY A CA 1
ATOM 723 C C . GLY A 1 93 ? -4.504 -46.656 -17.906 1 91.69 93 GLY A C 1
ATOM 724 O O . GLY A 1 93 ? -4.676 -47.875 -17.922 1 91.69 93 GLY A O 1
ATOM 725 N N . VAL A 1 94 ? -4.223 -46.062 -19 1 88.69 94 VAL A N 1
ATOM 726 C CA . VAL A 1 94 ? -4.164 -46.688 -20.328 1 88.69 94 VAL A CA 1
ATOM 727 C C . VAL A 1 94 ? -2.982 -47.656 -20.406 1 88.69 94 VAL A C 1
ATOM 729 O O . VAL A 1 94 ? -3.094 -48.719 -21 1 88.69 94 VAL A O 1
ATOM 732 N N . TYR A 1 95 ? -1.872 -47.281 -19.719 1 85.06 95 TYR A N 1
ATOM 733 C CA . TYR A 1 95 ? -0.682 -48.125 -19.734 1 85.06 95 TYR A CA 1
ATOM 734 C C . TYR A 1 95 ? -0.912 -49.406 -18.922 1 85.06 95 TYR A C 1
ATOM 736 O O . TYR A 1 95 ? -0.426 -50.469 -19.297 1 85.06 95 TYR A O 1
ATOM 744 N N . LEU A 1 96 ? -1.6 -49.281 -17.844 1 86.56 96 LEU A N 1
ATOM 745 C CA . LEU A 1 96 ? -1.844 -50.438 -16.984 1 86.56 96 LEU A CA 1
ATOM 746 C C . LEU A 1 96 ? -2.898 -51.344 -17.578 1 86.56 96 LEU A C 1
ATOM 748 O O . LEU A 1 96 ? -2.908 -52.562 -17.297 1 86.56 96 LEU A O 1
ATOM 752 N N . PHE A 1 97 ? -3.74 -50.812 -18.328 1 84.69 97 PHE A N 1
ATOM 753 C CA . PHE A 1 97 ? -4.812 -51.625 -18.891 1 84.69 97 PHE A CA 1
ATOM 754 C C . PHE A 1 97 ? -4.379 -52.25 -20.219 1 84.69 97 PHE A C 1
ATOM 756 O O . PHE A 1 97 ? -5.035 -53.156 -20.734 1 84.69 97 PHE A O 1
ATOM 763 N N . TYR A 1 98 ? -3.287 -51.906 -20.797 1 69 98 TYR A N 1
ATOM 764 C CA . TYR A 1 98 ? -2.758 -52.562 -22 1 69 98 TYR A CA 1
ATOM 765 C C . TYR A 1 98 ? -1.453 -53.281 -21.688 1 69 98 TYR A C 1
ATOM 767 O O . TYR A 1 98 ? -1.183 -54.344 -22.25 1 69 98 TYR A O 1
ATOM 775 N N . MET B 1 1 ? 20.594 25.062 -0.095 1 78.56 1 MET B N 1
ATOM 776 C CA . MET B 1 1 ? 21.391 23.859 0.122 1 78.56 1 MET B CA 1
ATOM 777 C C . MET B 1 1 ? 22.141 23.953 1.446 1 78.56 1 MET B C 1
ATOM 779 O O . MET B 1 1 ? 22.656 25.016 1.811 1 78.56 1 MET B O 1
ATOM 783 N N . ALA B 1 2 ? 2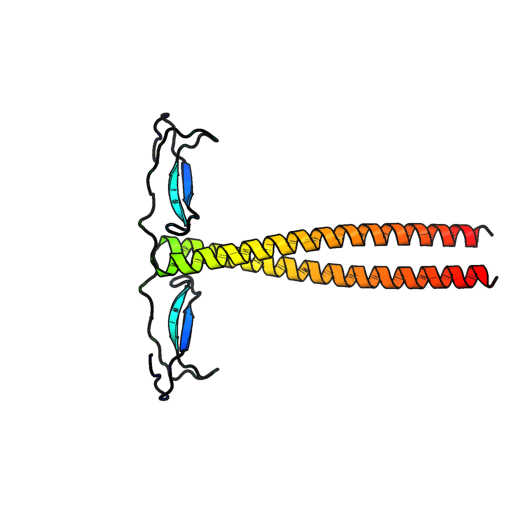1.922 22.891 2.221 1 88.94 2 ALA B N 1
ATOM 784 C CA . ALA B 1 2 ? 22.594 22.922 3.521 1 88.94 2 ALA B CA 1
ATOM 785 C C . ALA B 1 2 ? 23.922 22.156 3.48 1 88.94 2 ALA B C 1
ATOM 787 O O . ALA B 1 2 ? 24.047 21.172 2.746 1 88.94 2 ALA B O 1
ATOM 788 N N . ILE B 1 3 ? 24.922 22.797 4.09 1 91.62 3 ILE B N 1
ATOM 789 C CA . ILE B 1 3 ? 26.234 22.172 4.184 1 91.62 3 ILE B CA 1
ATOM 790 C C . ILE B 1 3 ? 26.375 21.469 5.535 1 91.62 3 ILE B C 1
ATOM 792 O O . ILE B 1 3 ? 26.047 22.047 6.574 1 91.62 3 ILE B O 1
ATOM 796 N N . CYS B 1 4 ? 26.922 20.188 5.406 1 92.44 4 CYS B N 1
ATOM 797 C CA . CYS B 1 4 ? 27.031 19.453 6.66 1 92.44 4 CYS B CA 1
ATOM 798 C C . CYS B 1 4 ? 28.375 19.734 7.344 1 92.44 4 CYS B C 1
ATOM 800 O O . CYS B 1 4 ? 29.141 20.578 6.883 1 92.44 4 CYS B O 1
ATOM 802 N N . TYR B 1 5 ? 28.547 19.109 8.539 1 91.5 5 TYR B N 1
ATOM 803 C CA . TYR B 1 5 ? 29.719 19.422 9.352 1 91.5 5 TYR B CA 1
ATOM 804 C C . TYR B 1 5 ? 30.984 18.891 8.719 1 91.5 5 TYR B C 1
ATOM 806 O O . TYR B 1 5 ? 32.094 19.312 9.062 1 91.5 5 TYR B O 1
ATOM 814 N N . CYS B 1 6 ? 30.875 18.016 7.793 1 91.5 6 CYS B N 1
ATOM 815 C CA . CYS B 1 6 ? 32 17.484 7.043 1 91.5 6 CYS B CA 1
ATOM 816 C C . CYS B 1 6 ? 32.312 18.359 5.84 1 91.5 6 CYS B C 1
ATOM 818 O O . CYS B 1 6 ? 33.188 18.016 5.02 1 91.5 6 CYS B O 1
ATOM 820 N N . ARG B 1 7 ? 31.562 19.344 5.75 1 90.38 7 ARG B N 1
ATOM 821 C CA . ARG B 1 7 ? 31.766 20.344 4.699 1 90.38 7 ARG B CA 1
ATOM 822 C C . ARG B 1 7 ? 31.297 19.797 3.346 1 90.38 7 ARG B C 1
ATOM 824 O O . ARG B 1 7 ? 31.938 20.062 2.32 1 90.38 7 ARG B O 1
ATOM 831 N N . ARG B 1 8 ? 30.328 19.062 3.416 1 91.88 8 ARG B N 1
ATOM 832 C CA . ARG B 1 8 ? 29.688 18.562 2.211 1 91.88 8 ARG B CA 1
ATOM 833 C C . ARG B 1 8 ? 28.219 18.984 2.168 1 91.88 8 ARG B C 1
ATOM 835 O O . ARG B 1 8 ? 27.656 19.438 3.174 1 91.88 8 ARG B O 1
ATOM 842 N N . GLU B 1 9 ? 27.766 18.953 0.979 1 92.75 9 GLU B N 1
ATOM 843 C CA . GLU B 1 9 ? 26.344 19.234 0.846 1 92.75 9 GLU B CA 1
ATOM 844 C C . GLU B 1 9 ? 25.516 18.203 1.613 1 92.75 9 GLU B C 1
ATOM 846 O O . GLU B 1 9 ? 25.734 17 1.498 1 92.75 9 GLU B O 1
ATOM 851 N N . ALA B 1 10 ? 24.594 18.719 2.449 1 92.69 10 ALA B N 1
ATOM 852 C CA . ALA B 1 10 ? 23.719 17.859 3.248 1 92.69 10 ALA B CA 1
ATOM 853 C C . ALA B 1 10 ? 22.703 17.125 2.367 1 92.69 10 ALA B C 1
ATOM 855 O O . ALA B 1 10 ? 22.406 17.578 1.261 1 92.69 10 ALA B O 1
ATOM 856 N N . THR B 1 11 ? 22.266 16.031 2.771 1 93.06 11 THR B N 1
ATOM 857 C CA . THR B 1 11 ? 21.188 15.32 2.096 1 93.06 11 THR B CA 1
ATOM 858 C C . THR B 1 11 ? 19.875 15.477 2.863 1 93.06 11 THR B C 1
ATOM 860 O O . THR B 1 11 ? 19.875 15.773 4.059 1 93.06 11 THR B O 1
ATOM 863 N N . ILE B 1 12 ? 18.797 15.445 2.109 1 94.62 12 ILE B N 1
ATOM 864 C CA . ILE B 1 12 ? 17.469 15.492 2.73 1 94.62 12 ILE B CA 1
ATOM 865 C C . ILE B 1 12 ? 16.922 14.078 2.865 1 94.62 12 ILE B C 1
ATOM 867 O O . ILE B 1 12 ? 16.875 13.32 1.89 1 94.62 12 ILE B O 1
ATOM 871 N N . ARG B 1 13 ? 16.547 13.758 4.109 1 94.19 13 ARG B N 1
ATOM 872 C CA . ARG B 1 13 ? 15.93 12.477 4.406 1 94.19 13 ARG B CA 1
ATOM 873 C C . ARG B 1 13 ? 14.508 12.664 4.934 1 94.19 13 ARG B C 1
ATOM 875 O O . ARG B 1 13 ? 14.117 13.781 5.277 1 94.19 13 ARG B O 1
ATOM 882 N N . THR B 1 14 ? 13.812 11.516 4.852 1 96.31 14 THR B N 1
ATOM 883 C CA . THR B 1 14 ? 12.438 11.547 5.336 1 96.31 14 THR B CA 1
ATOM 884 C C . THR B 1 14 ? 12.297 10.742 6.625 1 96.31 14 THR B C 1
ATOM 886 O O . THR B 1 14 ? 12.773 9.609 6.711 1 96.31 14 THR B O 1
ATOM 889 N N . SER B 1 15 ? 11.75 11.359 7.648 1 96.62 15 SER B N 1
ATOM 890 C CA . SER B 1 15 ? 11.445 10.68 8.906 1 96.62 15 SER B CA 1
ATOM 891 C C . SER B 1 15 ? 10.172 9.852 8.789 1 96.62 15 SER B C 1
ATOM 893 O O . SER B 1 15 ? 9.172 10.312 8.234 1 96.62 15 SER B O 1
ATOM 895 N N . TRP B 1 16 ? 10.172 8.664 9.367 1 96.88 16 TRP B N 1
ATOM 896 C CA . TRP B 1 16 ? 9 7.797 9.352 1 96.88 16 TRP B CA 1
ATOM 897 C C . TRP B 1 16 ? 8.648 7.336 10.766 1 96.88 16 TRP B C 1
ATOM 899 O O . TRP B 1 16 ? 7.973 6.32 10.945 1 96.88 16 TRP B O 1
ATOM 909 N N . THR B 1 17 ? 9.094 8.141 11.664 1 95.56 17 THR B N 1
ATOM 910 C CA . THR B 1 17 ? 8.75 7.852 13.055 1 95.56 17 THR B CA 1
ATOM 911 C C . THR B 1 17 ? 7.285 8.195 13.328 1 95.56 17 THR B C 1
ATOM 913 O O . THR B 1 17 ? 6.656 8.914 12.555 1 95.56 17 THR B O 1
ATOM 916 N N . GLU B 1 18 ? 6.715 7.84 14.375 1 91.75 18 GLU B N 1
ATOM 917 C CA . GLU B 1 18 ? 5.316 8.047 14.734 1 91.75 18 GLU B CA 1
ATOM 918 C C . GLU B 1 18 ? 5.008 9.531 14.93 1 91.75 18 GLU B C 1
ATOM 920 O O . GLU B 1 18 ? 3.914 9.992 14.602 1 91.75 18 GLU B O 1
ATOM 925 N N . LEU B 1 19 ? 5.953 10.234 15.375 1 91.62 19 LEU B N 1
ATOM 926 C CA . LEU B 1 19 ? 5.738 11.641 15.719 1 91.62 19 LEU B CA 1
ATOM 927 C C . LEU B 1 19 ? 5.984 12.539 14.516 1 91.62 19 LEU B C 1
ATOM 929 O O . LEU B 1 19 ? 5.438 13.641 14.438 1 91.62 19 LEU B O 1
ATOM 933 N N . ASN B 1 20 ? 6.801 12.109 13.586 1 96.12 20 ASN B N 1
ATOM 934 C CA . ASN B 1 20 ? 7.184 12.93 12.438 1 96.12 20 ASN B CA 1
ATOM 935 C C . ASN B 1 20 ? 7.141 12.133 11.141 1 96.12 20 ASN B C 1
ATOM 937 O O . ASN B 1 20 ? 8.125 12.094 10.398 1 96.12 20 ASN B O 1
ATOM 941 N N . PRO B 1 21 ? 6.035 11.602 10.891 1 97.06 21 PRO B N 1
ATOM 942 C CA . PRO B 1 21 ? 5.988 10.789 9.672 1 97.06 21 PRO B CA 1
ATOM 943 C C . PRO B 1 21 ? 6.004 11.625 8.398 1 97.06 21 PRO B C 1
ATOM 945 O O . PRO B 1 21 ? 5.148 12.492 8.219 1 97.06 21 PRO B O 1
ATOM 948 N N . GLY B 1 22 ? 6.988 11.352 7.605 1 97.31 22 GLY B N 1
ATOM 949 C CA . GLY B 1 22 ? 7.035 12.031 6.32 1 97.31 22 GLY B CA 1
ATOM 950 C C . GLY B 1 22 ? 7.793 13.344 6.363 1 97.31 22 GLY B C 1
ATOM 951 O O . GLY B 1 22 ? 8.008 13.977 5.328 1 97.31 22 GLY B O 1
ATOM 952 N N . ARG B 1 23 ? 8.125 13.773 7.566 1 97.94 23 ARG B N 1
ATOM 953 C CA . ARG B 1 23 ? 8.805 15.055 7.727 1 97.94 23 ARG B CA 1
ATOM 954 C C . ARG B 1 23 ? 10.234 14.984 7.211 1 97.94 23 ARG B C 1
ATOM 956 O O . ARG B 1 23 ? 10.938 14 7.453 1 97.94 23 ARG B O 1
ATOM 963 N N . ARG B 1 24 ? 10.586 16.047 6.59 1 97.5 24 ARG B N 1
ATOM 964 C CA . ARG B 1 24 ? 11.922 16.047 6.012 1 97.5 24 ARG B CA 1
ATOM 965 C C . ARG B 1 24 ? 12.922 16.734 6.938 1 97.5 24 ARG B C 1
ATOM 967 O O . ARG B 1 24 ? 12.57 17.688 7.645 1 97.5 24 ARG B O 1
ATOM 974 N N . PHE B 1 25 ? 14.203 16.125 6.777 1 95.81 25 PHE B N 1
ATOM 975 C CA . PHE B 1 25 ? 15.273 16.703 7.582 1 95.81 25 PHE B CA 1
ATOM 976 C C . PHE B 1 25 ? 16.609 16.594 6.859 1 95.81 25 PHE B C 1
ATOM 978 O O . PHE B 1 25 ? 16.797 15.719 6.023 1 95.81 25 PHE B O 1
ATOM 985 N N . TYR B 1 26 ? 17.453 17.469 7.113 1 94.62 26 TYR B N 1
ATOM 986 C CA . TYR B 1 26 ? 18.812 17.453 6.598 1 94.62 26 TYR B CA 1
ATOM 987 C C . TYR B 1 26 ? 19.672 16.453 7.355 1 94.62 26 TYR B C 1
ATOM 989 O O . TYR B 1 26 ? 19.578 16.328 8.578 1 94.62 26 TYR B O 1
ATOM 997 N N . SER B 1 27 ? 20.438 15.727 6.59 1 92.94 27 SER B N 1
ATOM 998 C CA . SER B 1 27 ? 21.406 14.781 7.16 1 92.94 27 SER B CA 1
ATOM 999 C C . SER B 1 27 ? 22.672 14.711 6.32 1 92.94 27 SER B C 1
ATOM 1001 O O . SER B 1 27 ? 22.703 15.195 5.184 1 92.94 27 SER B O 1
ATOM 1003 N N . CYS B 1 28 ? 23.672 14.188 7.008 1 92.75 28 CYS B N 1
ATOM 1004 C CA . CYS B 1 28 ? 24.938 13.992 6.301 1 92.75 28 CYS B CA 1
ATOM 1005 C C . CYS B 1 28 ? 24.766 13.023 5.141 1 92.75 28 CYS B C 1
ATOM 1007 O O . CYS B 1 28 ? 24.094 11.992 5.277 1 92.75 28 CYS B O 1
ATOM 1009 N N . ALA B 1 29 ? 25.391 13.422 4.031 1 87.12 29 ALA B N 1
ATOM 1010 C CA . ALA B 1 29 ? 25.219 12.672 2.793 1 87.12 29 ALA B CA 1
ATOM 1011 C C . ALA B 1 29 ? 26.047 11.391 2.805 1 87.12 29 ALA B C 1
ATOM 1013 O O . ALA B 1 29 ? 25.781 10.469 2.027 1 87.12 29 ALA B O 1
ATOM 1014 N N . LEU B 1 30 ? 26.984 11.445 3.643 1 82.31 30 LEU B N 1
ATOM 1015 C CA . LEU B 1 30 ? 27.891 10.289 3.643 1 82.31 30 LEU B CA 1
ATOM 1016 C C . LEU B 1 30 ? 27.188 9.062 4.211 1 82.31 30 LEU B C 1
ATOM 1018 O O . LEU B 1 30 ? 26.594 9.117 5.293 1 82.31 30 LEU B O 1
ATOM 1022 N N . GLU B 1 31 ? 27.062 8.086 3.34 1 72.94 31 GLU B N 1
ATOM 1023 C CA . GLU B 1 31 ? 26.484 6.816 3.77 1 72.94 31 GLU B CA 1
ATOM 1024 C C . GLU B 1 31 ? 27.156 6.305 5.039 1 72.94 31 GLU B C 1
ATOM 1026 O O . GLU B 1 31 ? 28.375 6.098 5.066 1 72.94 31 GLU B O 1
ATOM 1031 N N . GLY B 1 32 ? 26.453 6.156 5.984 1 69.69 32 GLY B N 1
ATOM 1032 C CA . GLY B 1 32 ? 27.062 5.699 7.227 1 69.69 32 GLY B CA 1
ATOM 1033 C C . GLY B 1 32 ? 27.703 6.816 8.023 1 69.69 32 GLY B C 1
ATOM 1034 O O . GLY B 1 32 ? 28.172 6.598 9.148 1 69.69 32 GLY B O 1
ATOM 1035 N N . GLY B 1 33 ? 27.922 7.922 7.398 1 63.19 33 GLY B N 1
ATOM 1036 C CA . GLY B 1 33 ? 28.578 9.031 8.062 1 63.19 33 GLY B CA 1
ATOM 1037 C C . GLY B 1 33 ? 27.625 9.914 8.844 1 63.19 33 GLY B C 1
ATOM 1038 O O . GLY B 1 33 ? 26.469 10.086 8.445 1 63.19 33 GLY B O 1
ATOM 1039 N N . ASN B 1 34 ? 27.672 9.875 10.148 1 71.5 34 ASN B N 1
ATOM 1040 C CA . ASN B 1 34 ? 26.875 10.734 11.031 1 71.5 34 ASN B CA 1
ATOM 1041 C C . ASN B 1 34 ? 27.719 11.852 11.641 1 71.5 34 ASN B C 1
ATOM 1043 O O . ASN B 1 34 ? 28.359 11.648 12.672 1 71.5 34 ASN B O 1
ATOM 1047 N N . CYS B 1 35 ? 27.953 12.906 10.828 1 89.25 35 CYS B N 1
ATOM 1048 C CA . CYS B 1 35 ? 28.672 14.031 11.398 1 89.25 35 CYS B CA 1
ATOM 1049 C C . CYS B 1 35 ? 27.828 14.766 12.43 1 89.25 35 CYS B C 1
ATOM 1051 O O . CYS B 1 35 ? 28.297 15.711 13.07 1 89.25 35 CYS B O 1
ATOM 1053 N N . GLY B 1 36 ? 26.641 14.242 12.516 1 89.38 36 GLY B N 1
ATOM 1054 C CA . GLY B 1 36 ? 25.781 14.781 13.547 1 89.38 36 GLY B CA 1
ATOM 1055 C C . GLY B 1 36 ? 24.891 15.906 13.055 1 89.38 36 GLY B C 1
ATOM 1056 O O . GLY B 1 36 ? 24.125 16.484 13.828 1 89.38 36 GLY B O 1
ATOM 1057 N N . LEU B 1 37 ? 25.094 16.234 11.75 1 91.75 37 LEU B N 1
ATOM 1058 C CA . LEU B 1 37 ? 24.203 17.266 11.219 1 91.75 37 LEU B CA 1
ATOM 1059 C C . LEU B 1 37 ? 22.75 16.812 11.266 1 91.75 37 LEU B C 1
ATOM 1061 O O . LEU B 1 37 ? 22.438 15.688 10.859 1 91.75 37 LEU B O 1
ATOM 1065 N N . PHE B 1 38 ? 21.969 17.719 11.859 1 93.38 38 PHE B N 1
ATOM 1066 C CA . PHE B 1 38 ? 20.531 17.484 11.883 1 93.38 38 PHE B CA 1
ATOM 1067 C C . PHE B 1 38 ? 19.75 18.797 11.93 1 93.38 38 PHE B C 1
ATOM 1069 O O . PHE B 1 38 ? 20.109 19.703 12.688 1 93.38 38 PHE B O 1
ATOM 1076 N N . GLY B 1 39 ? 18.719 18.844 11.062 1 94.38 39 GLY B N 1
ATOM 1077 C CA . GLY B 1 39 ? 17.781 19.953 11.031 1 94.38 39 GLY B CA 1
ATOM 1078 C C . GLY B 1 39 ? 16.547 19.672 10.195 1 94.38 39 GLY B C 1
ATOM 1079 O O . GLY B 1 39 ? 16.641 19.156 9.086 1 94.38 39 GLY B O 1
ATOM 1080 N N . TRP B 1 40 ? 15.5 20.141 10.836 1 96.44 40 TRP B N 1
ATOM 1081 C CA . TRP B 1 40 ? 14.25 19.875 10.133 1 96.44 40 TRP B CA 1
ATOM 1082 C C . TRP B 1 40 ? 14.094 20.828 8.938 1 96.44 40 TRP B C 1
ATOM 1084 O O . TRP B 1 40 ? 14.391 22.016 9.047 1 96.44 40 TRP B O 1
ATOM 1094 N N . VAL B 1 41 ? 13.711 20.219 7.887 1 96.81 41 VAL B N 1
ATOM 1095 C CA . VAL B 1 41 ? 13.359 20.984 6.695 1 96.81 41 VAL B CA 1
ATOM 1096 C C . VAL B 1 41 ? 11.914 21.484 6.809 1 96.81 41 VAL B C 1
ATOM 1098 O O . VAL B 1 41 ? 11.625 22.641 6.504 1 96.81 41 VAL B O 1
ATOM 1101 N N . ASP B 1 42 ? 11.055 20.656 7.312 1 97.5 42 ASP B N 1
ATOM 1102 C CA . ASP B 1 42 ? 9.625 20.922 7.414 1 97.5 42 ASP B CA 1
ATOM 1103 C C . ASP B 1 42 ? 9.234 21.312 8.836 1 97.5 42 ASP B C 1
ATOM 1105 O O . ASP B 1 42 ? 9.891 20.906 9.797 1 97.5 42 ASP B O 1
ATOM 1109 N N . PRO B 1 43 ? 8.125 22.078 8.891 1 96.62 43 PRO B N 1
ATOM 1110 C CA . PRO B 1 43 ? 7.539 22.25 10.227 1 96.62 43 PRO B CA 1
ATOM 1111 C C . PRO B 1 43 ? 6.977 20.953 10.797 1 96.62 43 PRO B C 1
ATOM 1113 O O . PRO B 1 43 ? 6.973 19.922 10.109 1 96.62 43 PRO B O 1
ATOM 1116 N N . PRO B 1 44 ? 6.539 21.016 12.07 1 96.31 44 PRO B N 1
ATOM 1117 C CA . PRO B 1 44 ? 5.93 19.797 12.633 1 96.31 44 PRO B CA 1
ATOM 1118 C C . PRO B 1 44 ? 4.715 19.328 11.844 1 96.31 44 PRO B C 1
ATOM 1120 O O . PRO B 1 44 ? 3.969 20.141 11.297 1 96.31 44 PRO B O 1
ATOM 1123 N N . MET B 1 45 ? 4.531 18.109 11.953 1 96.31 45 MET B N 1
ATOM 1124 C CA . MET B 1 45 ? 3.402 17.516 11.242 1 96.31 45 MET B CA 1
ATOM 1125 C C . MET B 1 45 ? 2.096 17.781 11.984 1 96.31 45 MET B C 1
ATOM 1127 O O . MET B 1 45 ? 2.07 17.812 13.219 1 96.31 45 MET B O 1
ATOM 1131 N N . CYS B 1 46 ? 1.08 17.891 11.141 1 95.88 46 CYS B N 1
ATOM 1132 C CA . CYS B 1 46 ? -0.223 18.125 11.75 1 95.88 46 CYS B CA 1
ATOM 1133 C C . CYS B 1 46 ? -0.763 16.859 12.391 1 95.88 46 CYS B C 1
ATOM 1135 O O . CYS B 1 46 ? -0.38 15.75 12.008 1 95.88 46 CYS B O 1
ATOM 1137 N N . ALA B 1 47 ? -1.604 17.031 13.312 1 95.62 47 ALA B N 1
ATOM 1138 C CA . ALA B 1 47 ? -2.094 15.938 14.148 1 95.62 47 ALA B CA 1
ATOM 1139 C C . ALA B 1 47 ? -2.689 14.82 13.305 1 95.62 47 ALA B C 1
ATOM 1141 O O . ALA B 1 47 ? -2.387 13.641 13.516 1 95.62 47 ALA B O 1
ATOM 1142 N N . ARG B 1 48 ? -3.557 15.133 12.383 1 96.5 48 ARG B N 1
ATOM 1143 C CA . ARG B 1 48 ? -4.242 14.141 11.57 1 96.5 48 ARG B CA 1
ATOM 1144 C C . ARG B 1 48 ? -3.25 13.32 10.75 1 96.5 48 ARG B C 1
ATOM 1146 O O . ARG B 1 48 ? -3.414 12.102 10.602 1 96.5 48 ARG B O 1
ATOM 1153 N N . SER B 1 49 ? -2.266 13.961 10.234 1 96.31 49 SER B N 1
ATOM 1154 C CA . SER B 1 49 ? -1.29 13.266 9.406 1 96.31 49 SER B CA 1
ATOM 1155 C C . SER B 1 49 ? -0.528 12.219 10.219 1 96.31 49 SER B C 1
ATOM 1157 O O . SER B 1 49 ? -0.14 11.172 9.688 1 96.31 49 SER B O 1
ATOM 1159 N N . SER B 1 50 ? -0.331 12.422 11.492 1 95.62 50 SER B N 1
ATOM 1160 C CA . SER B 1 50 ? 0.391 11.492 12.352 1 95.62 50 SER B CA 1
ATOM 1161 C C . SER B 1 50 ? -0.431 10.234 12.625 1 95.62 50 SER B C 1
ATOM 1163 O O . SER B 1 50 ? 0.096 9.234 13.117 1 95.62 50 SER B O 1
ATOM 1165 N N . GLU B 1 51 ? -1.622 10.281 12.305 1 96.38 51 GLU B N 1
ATOM 1166 C CA . GLU B 1 51 ? -2.494 9.117 12.406 1 96.38 51 GLU B CA 1
ATOM 1167 C C . GLU B 1 51 ? -2.615 8.391 11.07 1 96.38 51 GLU B C 1
ATOM 1169 O O . GLU B 1 51 ? -2.514 7.168 11.008 1 96.38 51 GLU B O 1
ATOM 1174 N N . VAL B 1 52 ? -2.766 9.188 10.07 1 97.81 52 VAL B N 1
ATOM 1175 C CA . VAL B 1 52 ? -3.125 8.648 8.758 1 97.81 52 VAL B CA 1
ATOM 1176 C C . VAL B 1 52 ? -1.896 8.031 8.102 1 97.81 52 VAL B C 1
ATOM 1178 O O . VAL B 1 52 ? -1.969 6.926 7.555 1 97.81 52 VAL B O 1
ATOM 1181 N N . ILE B 1 53 ? -0.792 8.727 8.156 1 98.38 53 ILE B N 1
ATOM 1182 C CA . ILE B 1 53 ? 0.393 8.312 7.418 1 98.38 53 ILE B CA 1
ATOM 1183 C C . ILE B 1 53 ? 0.885 6.965 7.941 1 98.38 53 ILE B C 1
ATOM 1185 O O . ILE B 1 53 ? 1.12 6.035 7.16 1 98.38 53 ILE B O 1
ATOM 1189 N N . PRO B 1 54 ? 1.006 6.789 9.289 1 97.75 54 PRO B N 1
ATOM 1190 C CA . PRO B 1 54 ? 1.395 5.461 9.766 1 97.75 54 PRO B CA 1
ATOM 1191 C C . PRO B 1 54 ? 0.423 4.367 9.328 1 97.75 54 PRO B C 1
ATOM 1193 O O . PRO B 1 54 ? 0.842 3.244 9.039 1 97.75 54 PRO B O 1
ATOM 1196 N N . GLY B 1 55 ? -0.775 4.633 9.289 1 97.62 55 GLY B N 1
ATOM 1197 C CA . GLY B 1 55 ? -1.758 3.674 8.812 1 97.62 55 GLY B CA 1
ATOM 1198 C C . GLY B 1 55 ? -1.531 3.252 7.371 1 97.62 55 GLY B C 1
ATOM 1199 O O . GLY B 1 55 ? -1.567 2.061 7.055 1 97.62 55 GLY B O 1
ATOM 1200 N N . LEU B 1 56 ? -1.306 4.219 6.586 1 97.94 56 LEU B N 1
ATOM 1201 C CA . LEU B 1 56 ? -1.053 3.963 5.172 1 97.94 56 LEU B CA 1
ATOM 1202 C C . LEU B 1 56 ? 0.244 3.18 4.984 1 97.94 56 LEU B C 1
ATOM 1204 O O . LEU B 1 56 ? 0.312 2.275 4.148 1 97.94 56 LEU B O 1
ATOM 1208 N N . LEU B 1 57 ? 1.229 3.529 5.727 1 97.94 57 LEU B N 1
ATOM 1209 C CA . LEU B 1 57 ? 2.496 2.809 5.668 1 97.94 57 LEU B CA 1
ATOM 1210 C C . LEU B 1 57 ? 2.309 1.348 6.066 1 97.94 57 LEU B C 1
ATOM 1212 O O . LEU B 1 57 ? 2.861 0.45 5.426 1 97.94 57 LEU B O 1
ATOM 1216 N N . CYS B 1 58 ? 1.586 1.131 7.078 1 98.06 58 CYS B N 1
ATOM 1217 C CA . CYS B 1 58 ? 1.307 -0.233 7.516 1 98.06 58 CYS B CA 1
ATOM 1218 C C . CYS B 1 58 ? 0.596 -1.021 6.422 1 98.06 58 CYS B C 1
ATOM 1220 O O . CYS B 1 58 ? 0.988 -2.145 6.105 1 98.06 58 CYS B O 1
ATOM 1222 N N . SER B 1 59 ? -0.397 -0.481 5.84 1 98.5 59 SER B N 1
ATOM 1223 C CA . SER B 1 59 ? -1.136 -1.136 4.766 1 98.5 59 SER B CA 1
ATOM 1224 C C . SER B 1 59 ? -0.228 -1.449 3.58 1 98.5 59 SER B C 1
ATOM 1226 O O . SER B 1 59 ? -0.284 -2.547 3.02 1 98.5 59 SER B O 1
ATOM 1228 N N . LYS B 1 60 ? 0.488 -0.456 3.207 1 98.62 60 LYS B N 1
ATOM 1229 C CA . LYS B 1 60 ? 1.43 -0.641 2.107 1 98.62 60 LYS B CA 1
ATOM 1230 C C . LYS B 1 60 ? 2.381 -1.801 2.387 1 98.62 60 LYS B C 1
ATOM 1232 O O . LYS B 1 60 ? 2.613 -2.645 1.518 1 98.62 60 LYS B O 1
ATOM 1237 N N . ASN B 1 61 ? 2.912 -1.891 3.578 1 98.5 61 ASN B N 1
ATOM 1238 C CA . ASN B 1 61 ? 3.844 -2.945 3.965 1 98.5 61 ASN B CA 1
ATOM 1239 C C . ASN B 1 61 ? 3.182 -4.32 3.924 1 98.5 61 ASN B C 1
ATOM 1241 O O . ASN B 1 61 ? 3.799 -5.297 3.498 1 98.5 61 ASN B O 1
ATOM 1245 N N . LEU B 1 62 ? 1.99 -4.355 4.352 1 98.81 62 LEU B N 1
ATOM 1246 C CA . LEU B 1 62 ? 1.248 -5.613 4.316 1 98.81 62 LEU B CA 1
ATOM 1247 C C . LEU B 1 62 ? 1.054 -6.09 2.881 1 98.81 62 LEU B C 1
ATOM 1249 O O . LEU B 1 62 ? 1.225 -7.277 2.59 1 98.81 62 LEU B O 1
ATOM 1253 N N . LEU B 1 63 ? 0.753 -5.148 2.062 1 98.94 63 LEU B N 1
ATOM 1254 C CA . LEU B 1 63 ? 0.574 -5.484 0.654 1 98.94 63 LEU B CA 1
ATOM 1255 C C . LEU B 1 63 ? 1.886 -5.957 0.037 1 98.94 63 LEU B C 1
ATOM 1257 O O . LEU B 1 63 ? 1.9 -6.902 -0.753 1 98.94 63 LEU B O 1
ATOM 1261 N N . GLU B 1 64 ? 2.904 -5.32 0.345 1 98.88 64 GLU B N 1
ATOM 1262 C CA . GLU B 1 64 ? 4.211 -5.727 -0.164 1 98.88 64 GLU B CA 1
ATOM 1263 C C . GLU B 1 64 ? 4.555 -7.148 0.269 1 98.88 64 GLU B C 1
ATOM 1265 O O . GLU B 1 64 ? 5.082 -7.934 -0.522 1 98.88 64 GLU B O 1
ATOM 1270 N N . LYS B 1 65 ? 4.238 -7.504 1.475 1 98.88 65 LYS B N 1
ATOM 1271 C CA . LYS B 1 65 ? 4.453 -8.867 1.95 1 98.88 65 LYS B CA 1
ATOM 1272 C C . LYS B 1 65 ? 3.586 -9.859 1.184 1 98.88 65 LYS B C 1
ATOM 1274 O O . LYS B 1 65 ? 4.031 -10.961 0.855 1 98.88 65 LYS B O 1
ATOM 1279 N N . GLU B 1 66 ? 2.426 -9.523 0.948 1 98.94 66 GLU B N 1
ATOM 1280 C CA . GLU B 1 66 ? 1.52 -10.383 0.189 1 98.94 66 GLU B CA 1
ATOM 1281 C C . GLU B 1 66 ? 2.045 -10.625 -1.223 1 98.94 66 GLU B C 1
ATOM 1283 O O . GLU B 1 66 ? 1.994 -11.75 -1.722 1 98.94 66 GLU B O 1
ATOM 1288 N N . VAL B 1 67 ? 2.518 -9.586 -1.777 1 98.88 67 VAL B N 1
ATOM 1289 C CA . VAL B 1 67 ? 3.08 -9.703 -3.119 1 98.88 67 VAL B CA 1
ATOM 1290 C C . VAL B 1 67 ? 4.262 -10.672 -3.1 1 98.88 67 VAL B C 1
ATOM 1292 O O . VAL B 1 67 ? 4.379 -11.539 -3.973 1 98.88 67 VAL B O 1
ATOM 1295 N N . LYS B 1 68 ? 5.078 -10.5 -2.17 1 98.88 68 LYS B N 1
ATOM 1296 C CA . LYS B 1 68 ? 6.23 -11.391 -2.055 1 98.88 68 LYS B CA 1
ATOM 1297 C C . LYS B 1 68 ? 5.793 -12.836 -1.891 1 98.88 68 LYS B C 1
ATOM 1299 O O . LYS B 1 68 ? 6.348 -13.734 -2.529 1 98.88 68 LYS B O 1
ATOM 1304 N N . LYS B 1 69 ? 4.844 -13.062 -1.067 1 98.88 69 LYS B N 1
ATOM 1305 C CA . LYS B 1 69 ? 4.309 -14.398 -0.828 1 98.88 69 LYS B CA 1
ATOM 1306 C C . LYS B 1 69 ? 3.742 -15.008 -2.109 1 98.88 69 LYS B C 1
ATOM 1308 O O . LYS B 1 69 ? 4.039 -16.156 -2.445 1 98.88 69 LYS B O 1
ATOM 1313 N N . LEU B 1 70 ? 2.996 -14.266 -2.828 1 98.88 70 LEU B N 1
ATOM 1314 C CA . LEU B 1 70 ? 2.35 -14.742 -4.047 1 98.88 70 LEU B CA 1
ATOM 1315 C C . LEU B 1 70 ? 3.381 -15.055 -5.121 1 98.88 70 LEU B C 1
ATOM 1317 O O . LEU B 1 70 ? 3.234 -16.031 -5.859 1 98.88 70 LEU B O 1
ATOM 1321 N N . LYS B 1 71 ? 4.344 -14.219 -5.223 1 98.88 71 LYS B N 1
ATOM 1322 C CA . LYS B 1 71 ? 5.41 -14.484 -6.184 1 98.88 71 LYS B CA 1
ATOM 1323 C C . LYS B 1 71 ? 6.133 -15.789 -5.859 1 98.88 71 LYS B C 1
ATOM 1325 O O . LYS B 1 71 ? 6.488 -16.547 -6.762 1 98.88 71 LYS B O 1
ATOM 1330 N N . GLY B 1 72 ? 6.363 -16.062 -4.598 1 98.81 72 GLY B N 1
ATOM 1331 C CA . GLY B 1 72 ? 6.934 -17.328 -4.184 1 98.81 72 GLY B CA 1
ATOM 1332 C C . GLY B 1 72 ? 6.074 -18.516 -4.559 1 98.81 72 GLY B C 1
ATOM 1333 O O . GLY B 1 72 ? 6.582 -19.531 -5.047 1 98.81 72 GLY B O 1
ATOM 1334 N N . GLU B 1 73 ? 4.84 -18.406 -4.32 1 98.69 73 GLU B N 1
ATOM 1335 C CA . GLU B 1 73 ? 3.906 -19.469 -4.672 1 98.69 73 GLU B CA 1
ATOM 1336 C C . GLU B 1 73 ? 3.887 -19.719 -6.18 1 98.69 73 GLU B C 1
ATOM 1338 O O . GLU B 1 73 ? 3.859 -20.859 -6.633 1 98.69 73 GLU B O 1
ATOM 1343 N N . LEU B 1 74 ? 3.838 -18.703 -6.844 1 98.62 74 LEU B N 1
ATOM 1344 C CA . LEU B 1 74 ? 3.818 -18.812 -8.297 1 98.62 74 LEU B CA 1
ATOM 1345 C C . LEU B 1 74 ? 5.07 -19.531 -8.805 1 98.62 74 LEU B C 1
ATOM 1347 O O . LEU B 1 74 ? 4.992 -20.359 -9.711 1 98.62 74 LEU B O 1
ATOM 1351 N N . LYS B 1 75 ? 6.191 -19.141 -8.266 1 98.5 75 LYS B N 1
ATOM 1352 C CA . LYS B 1 75 ? 7.445 -19.797 -8.641 1 98.5 75 LYS B CA 1
ATOM 1353 C C . LYS B 1 75 ? 7.371 -21.297 -8.391 1 98.5 75 LYS B C 1
ATOM 1355 O O . LYS B 1 75 ? 7.805 -22.094 -9.227 1 98.5 75 LYS B O 1
ATOM 1360 N N . LYS B 1 76 ? 6.875 -21.719 -7.301 1 97.94 76 LYS B N 1
ATOM 1361 C CA . LYS B 1 76 ? 6.719 -23.125 -6.969 1 97.94 76 LYS B CA 1
ATOM 1362 C C . LYS B 1 76 ? 5.793 -23.828 -7.957 1 97.94 76 LYS B C 1
ATOM 1364 O O . LYS B 1 76 ? 6.09 -24.922 -8.422 1 97.94 76 LYS B O 1
ATOM 1369 N N . LYS B 1 77 ? 4.691 -23.156 -8.227 1 98.38 77 LYS B N 1
ATOM 1370 C CA . LYS B 1 77 ? 3.732 -23.766 -9.148 1 98.38 77 LYS B CA 1
ATOM 1371 C C . LYS B 1 77 ? 4.324 -23.906 -10.547 1 98.38 77 LYS B C 1
ATOM 1373 O O . LYS B 1 77 ? 4.055 -24.875 -11.25 1 98.38 77 LYS B O 1
ATOM 1378 N N . ASN B 1 78 ? 5.062 -22.875 -10.867 1 98 78 ASN B N 1
ATOM 1379 C CA . ASN B 1 78 ? 5.742 -22.938 -12.156 1 98 78 ASN B CA 1
ATOM 1380 C C . ASN B 1 78 ? 6.691 -24.141 -12.227 1 98 78 ASN B C 1
ATOM 1382 O O . ASN B 1 78 ? 6.77 -24.812 -13.25 1 98 78 ASN B O 1
ATOM 1386 N N . ALA B 1 79 ? 7.406 -24.438 -11.227 1 98.12 79 ALA B N 1
ATOM 1387 C CA . ALA B 1 79 ? 8.289 -25.594 -11.164 1 98.12 79 ALA B CA 1
ATOM 1388 C C . ALA B 1 79 ? 7.496 -26.891 -11.273 1 98.12 79 ALA B C 1
ATOM 1390 O O . ALA B 1 79 ? 7.918 -27.828 -11.953 1 98.12 79 ALA B O 1
ATOM 1391 N N . THR B 1 80 ? 6.352 -26.906 -10.609 1 98.12 80 THR B N 1
ATOM 1392 C CA . THR B 1 80 ? 5.488 -28.094 -10.648 1 98.12 80 THR B CA 1
ATOM 1393 C C . THR B 1 80 ? 4.98 -28.344 -12.062 1 98.12 80 THR B C 1
ATOM 1395 O O . THR B 1 80 ? 5 -29.484 -12.539 1 98.12 80 THR B O 1
ATOM 1398 N N . VAL B 1 81 ? 4.578 -27.312 -12.695 1 98.25 81 VAL B N 1
ATOM 1399 C CA . VAL B 1 81 ? 4.082 -27.422 -14.062 1 98.25 81 VAL B CA 1
ATOM 1400 C C . VAL B 1 81 ? 5.184 -27.969 -14.969 1 98.25 81 VAL B C 1
ATOM 1402 O O . VAL B 1 81 ? 4.941 -28.859 -15.789 1 98.25 81 VAL B O 1
ATOM 1405 N N . LYS B 1 82 ? 6.344 -27.438 -14.852 1 97.88 82 LYS B N 1
ATOM 1406 C CA . LYS B 1 82 ? 7.465 -27.906 -15.656 1 97.88 82 LYS B CA 1
ATOM 1407 C C . LYS B 1 82 ? 7.734 -29.391 -15.414 1 97.88 82 LYS B C 1
ATOM 1409 O O . LYS B 1 82 ? 7.934 -30.156 -16.359 1 97.88 82 LYS B O 1
ATOM 1414 N N . LEU B 1 83 ? 7.719 -29.859 -14.258 1 97.69 83 LEU B N 1
ATOM 1415 C CA . LEU B 1 83 ? 7.961 -31.266 -13.906 1 97.69 83 LEU B CA 1
ATOM 1416 C C . LEU B 1 83 ? 6.887 -32.156 -14.5 1 97.69 83 LEU B C 1
ATOM 1418 O O . LEU B 1 83 ? 7.195 -33.188 -15.094 1 97.69 83 LEU B O 1
ATOM 1422 N N . MET B 1 84 ? 5.656 -31.703 -14.352 1 98 84 MET B N 1
ATOM 1423 C CA . MET B 1 84 ? 4.559 -32.5 -14.883 1 98 84 MET B CA 1
ATOM 1424 C C . MET B 1 84 ? 4.641 -32.594 -16.406 1 98 84 MET B C 1
ATOM 1426 O O . MET B 1 84 ? 4.32 -33.625 -16.984 1 98 84 MET B O 1
ATOM 1430 N N . PHE B 1 85 ? 5.094 -31.5 -17 1 97.25 85 PHE B N 1
ATOM 1431 C CA . PHE B 1 85 ? 5.273 -31.484 -18.453 1 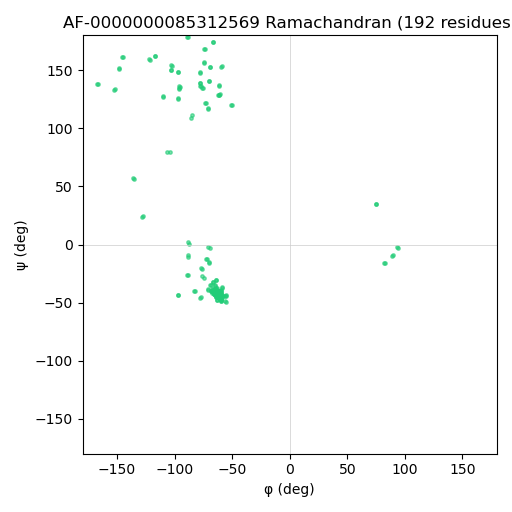97.25 85 PHE B CA 1
ATOM 1432 C C . PHE B 1 85 ? 6.344 -32.5 -18.875 1 97.25 85 PHE B C 1
ATOM 1434 O O . PHE B 1 85 ? 6.141 -33.25 -19.812 1 97.25 85 PHE B O 1
ATOM 1441 N N . VAL B 1 86 ? 7.426 -32.531 -18.172 1 97.56 86 VAL B N 1
ATOM 1442 C CA . VAL B 1 86 ? 8.516 -33.469 -18.469 1 97.56 86 VAL B CA 1
ATOM 1443 C C . VAL B 1 86 ? 8.039 -34.906 -18.297 1 97.56 86 VAL B C 1
ATOM 1445 O O . VAL B 1 86 ? 8.344 -35.781 -19.125 1 97.56 86 VAL B O 1
ATOM 1448 N N . LEU B 1 87 ? 7.254 -35.125 -17.312 1 96.12 87 LEU B N 1
ATOM 1449 C CA . LEU B 1 87 ? 6.73 -36.469 -17.062 1 96.12 87 LEU B CA 1
ATOM 1450 C C . LEU B 1 87 ? 5.777 -36.906 -18.172 1 96.12 87 LEU B C 1
ATOM 1452 O O . LEU B 1 87 ? 5.82 -38.062 -18.609 1 96.12 87 LEU B O 1
ATOM 1456 N N . LEU B 1 88 ? 5.004 -36 -18.656 1 95 88 LEU B N 1
ATOM 1457 C CA . LEU B 1 88 ? 4.059 -36.281 -19.719 1 95 88 LEU B CA 1
ATOM 1458 C C . LEU B 1 88 ? 4.793 -36.625 -21.031 1 95 88 LEU B C 1
ATOM 1460 O O . LEU B 1 88 ? 4.434 -37.562 -21.734 1 95 88 LEU B O 1
ATOM 1464 N N . VAL B 1 89 ? 5.832 -35.906 -21.266 1 94.88 89 VAL B N 1
ATOM 1465 C CA . VAL B 1 89 ? 6.617 -36.094 -22.484 1 94.88 89 VAL B CA 1
ATOM 1466 C C . VAL B 1 89 ? 7.324 -37.438 -22.422 1 94.88 89 VAL B C 1
ATOM 1468 O O . VAL B 1 89 ? 7.367 -38.188 -23.422 1 94.88 89 VAL B O 1
ATOM 1471 N N . CYS B 1 90 ? 7.832 -37.75 -21.203 1 93.5 90 CYS B N 1
ATOM 1472 C CA . CYS B 1 90 ? 8.492 -39.031 -21.031 1 93.5 90 CYS B CA 1
ATOM 1473 C C . CYS B 1 90 ? 7.516 -40.188 -21.234 1 93.5 90 CYS B C 1
ATOM 1475 O O . CYS B 1 90 ? 7.848 -41.188 -21.875 1 93.5 90 CYS B O 1
ATOM 1477 N N . PHE B 1 91 ? 6.324 -40.062 -20.812 1 90.5 91 PHE B N 1
ATOM 1478 C CA . PHE B 1 91 ? 5.297 -41.094 -20.953 1 90.5 91 PHE B CA 1
ATOM 1479 C C . PHE B 1 91 ? 4.926 -41.281 -22.422 1 90.5 91 PHE B C 1
ATOM 1481 O O . PHE B 1 91 ? 4.789 -42.406 -22.891 1 90.5 91 PHE B O 1
ATOM 1488 N N . VAL B 1 92 ? 4.812 -40.219 -23.078 1 91 92 VAL B N 1
ATOM 1489 C CA . VAL B 1 92 ? 4.473 -40.281 -24.5 1 91 92 VAL B CA 1
ATOM 1490 C C . VAL B 1 92 ? 5.605 -40.938 -25.281 1 91 92 VAL B C 1
ATOM 1492 O O . VAL B 1 92 ? 5.355 -41.75 -26.172 1 91 92 VAL B O 1
ATOM 1495 N N . GLY B 1 93 ? 6.828 -40.594 -24.875 1 91.81 93 GLY B N 1
ATOM 1496 C CA . GLY B 1 93 ? 7.973 -41.219 -25.5 1 91.81 93 GLY B CA 1
ATOM 1497 C C . GLY B 1 93 ? 8.016 -42.719 -25.281 1 91.81 93 GLY B C 1
ATOM 1498 O O . GLY B 1 93 ? 8.25 -43.5 -26.219 1 91.81 93 GLY B O 1
ATOM 1499 N N . VAL B 1 94 ? 7.73 -43.219 -24.172 1 89.19 94 VAL B N 1
ATOM 1500 C CA . VAL B 1 94 ? 7.738 -44.656 -23.812 1 89.19 94 VAL B CA 1
ATOM 1501 C C . VAL B 1 94 ? 6.609 -45.375 -24.531 1 89.19 94 VAL B C 1
ATOM 1503 O O . VAL B 1 94 ? 6.785 -46.5 -25.016 1 89.19 94 VAL B O 1
ATOM 1506 N N . TYR B 1 95 ? 5.473 -44.656 -24.703 1 85.19 95 TYR B N 1
ATOM 1507 C CA . TYR B 1 95 ? 4.32 -45.25 -25.391 1 85.19 95 TYR B CA 1
ATOM 1508 C C . TYR B 1 95 ? 4.59 -45.406 -26.875 1 85.19 95 TYR B C 1
ATOM 1510 O O . TYR B 1 95 ? 4.168 -46.375 -27.5 1 85.19 95 TYR B O 1
ATOM 1518 N N . LEU B 1 96 ? 5.238 -44.438 -27.453 1 86.62 96 LEU B N 1
ATOM 1519 C CA . LEU B 1 96 ? 5.512 -44.469 -28.875 1 86.62 96 LEU B CA 1
ATOM 1520 C C . LEU B 1 96 ? 6.621 -45.469 -29.203 1 86.62 96 LEU B C 1
ATOM 1522 O O . LEU B 1 96 ? 6.676 -46 -30.312 1 86.62 96 LEU B O 1
ATOM 1526 N N . PHE B 1 97 ? 7.461 -45.656 -28.281 1 84.94 97 PHE B N 1
ATOM 1527 C CA . PHE B 1 97 ? 8.586 -46.531 -28.547 1 84.94 97 PHE B CA 1
ATOM 1528 C C . PHE B 1 97 ? 8.211 -47.969 -28.203 1 84.94 97 PHE B C 1
ATOM 1530 O O . PHE B 1 97 ? 8.906 -48.906 -28.609 1 84.94 97 PHE B O 1
ATOM 1537 N N . TYR B 1 98 ? 7.137 -48.25 -27.562 1 69.38 98 TYR B N 1
ATOM 1538 C CA . TYR B 1 98 ? 6.676 -49.594 -27.328 1 69.38 9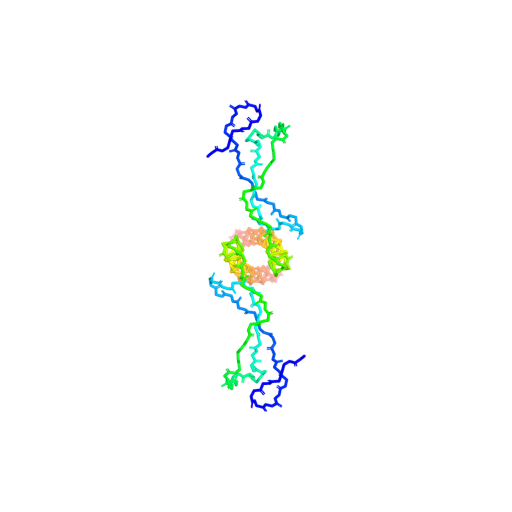8 TYR B CA 1
ATOM 1539 C C . TYR B 1 98 ? 5.395 -49.875 -28.109 1 69.38 98 TYR B C 1
ATOM 1541 O O . TYR B 1 98 ? 5.184 -51 -28.594 1 69.38 98 TYR B O 1
#